Protein 3LAS (pdb70)

Sequence (332 aa):
MVMSYFDNFIKANQAYVDLHGTAHLPLKPKTRVAIVTCMDDSRLHVAPALGLALGDAHILRNAGGRVTDDVIRSLVISEQQQLGTSEIVVLHHTDCGAQQTFTNAEFTEQLKRDLAVDAGDQDFLPFTDIEESVREEDIALLKNSPLIPEDIIISGAIYDVDTGRVREVNMVMSYFDNFIKANQAYVDLHGTAHLPLKPKTRVAIVTCMDDSRLHVAPALGLALGDAHILRNAGGRVTDDVIRSLVISEQQLGTSEIVVLHHTDCGAQTFTNAEFTEQLKRDLAVDAGDQDFLPFTDIEESVREDIALLKNSPLIPEDIIISGAIYDVDTGRVREVN

CATH classification: 3.40.1050.10

Nearest PDB structures (foldseek):
  3las-assembly1_B  TM=9.899E-01  e=2.068E-34  Streptococcus mutans
  6jqc-assembly1_B  TM=9.497E-01  e=1.336E-20  Aspergillus fumigatus Af293
  4yf5-assembly1_A  TM=9.559E-01  e=3.254E-19  Mycobacterium tuberculosis CDC1551
  3vqj-assembly1_A  TM=7.949E-01  e=1.456E-15  Thiobacillus thioparus
  3teo-assembly1_E  TM=7.405E-01  e=1.006E-16  Acidianus sp. A1-3

Radius of gyration: 18.56 Å; Cα contacts (8 Å, |Δi|>4): 705; chains: 2; bounding box: 46×45×48 Å

Secondary structure (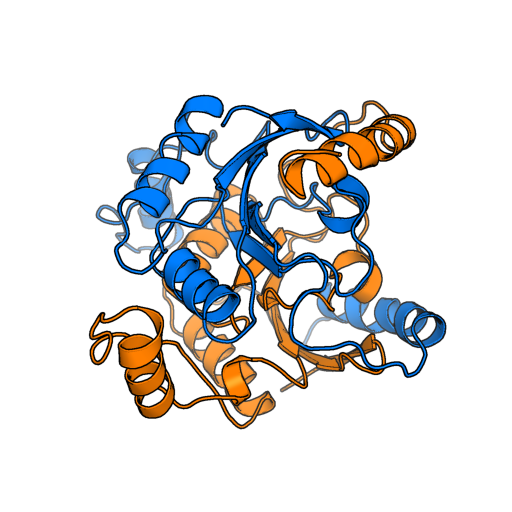DSSP, 8-state):
----HHHHHHHHHHHHHHHH-S----SS-TT-EEEEEE--TT--HHHHHTPPTTSEEEEEEGGG---HHHHHHHHIIIIIT---EEEEEEETT-GGGS--HHHHHHHHHHHH----TT------S-HHHHHHHHHHHHHH-TTS-TT-EEEEEEE-TTT--EEE--/--SSHHHHHHHHHHHHHHHH-S----SS-TT-EEEEEE--TT--HHHHHTPPTTSEEEEEEGGG---HHHHHHHHIIIIIT---EEEEEEETT-GGGS--HHHHHHHHHHHHS---TT------SSHHHHHHHHHHHHHH-TTS-TTSEEEEEEE-TTT--EEEE-

Organism: Streptococcus mutans serotype c (strain ATCC 700610 / UA159) 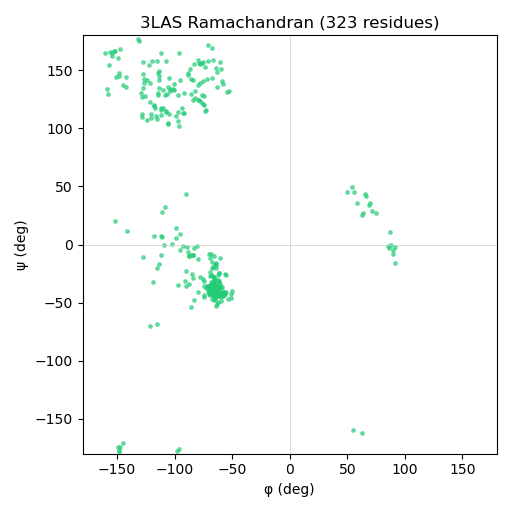(NCBI:txid210007)

Structure (mmCIF, N/CA/C/O backbone):
data_3LAS
#
_entry.id   3LAS
#
_cell.length_a   80.949
_cell.length_b   80.949
_cell.length_c   128.949
_cell.angle_alpha   90.00
_cell.angle_beta   90.00
_cell.angle_gamma   120.00
#
_symmetry.space_group_name_H-M   'H 3'
#
loop_
_entity.id
_entity.type
_entity.pdbx_description
1 polymer 'Putative carbonic anhydrase'
2 non-polymer 'ZINC ION'
3 non-polymer 'MAGNESIUM ION'
4 non-polymer GLYCEROL
5 non-polymer GUANIDINE
6 water water
#
loop_
_atom_site.group_PDB
_atom_site.id
_atom_site.type_symbol
_atom_site.label_atom_id
_atom_site.label_alt_id
_atom_site.label_comp_id
_atom_site.label_asym_id
_atom_site.label_entity_id
_atom_site.label_seq_id
_atom_site.pdbx_PDB_ins_code
_atom_site.Cartn_x
_atom_site.Cartn_y
_atom_site.Cartn_z
_atom_site.occupancy
_atom_site.B_iso_or_equiv
_atom_site.auth_seq_id
_atom_site.auth_comp_id
_atom_site.auth_asym_id
_atom_site.auth_atom_id
_atom_site.pdbx_PDB_model_num
ATOM 1 N N . MET A 1 1 ? -15.942 -16.024 22.330 1.00 24.70 1 MET A N 1
ATOM 2 C CA . MET A 1 1 ? -16.743 -15.068 21.525 1.00 24.35 1 MET A CA 1
ATOM 3 C C . MET A 1 1 ? -18.254 -15.289 21.715 1.00 20.73 1 MET A C 1
ATOM 4 O O . MET A 1 1 ? -18.734 -16.382 21.850 1.00 20.02 1 MET A O 1
ATOM 9 N N . VAL A 1 2 ? -18.983 -14.212 21.668 1.00 17.96 2 VAL A N 1
ATOM 10 C CA . VAL A 1 2 ? -20.404 -14.230 21.937 1.00 16.71 2 VAL A CA 1
ATOM 11 C C . VAL A 1 2 ? -21.140 -14.113 20.620 1.00 14.98 2 VAL A C 1
ATOM 12 O O . VAL A 1 2 ? -20.819 -13.235 19.788 1.00 16.22 2 VAL A O 1
ATOM 16 N N . MET A 1 3 ? -22.127 -14.946 20.469 1.00 12.64 3 MET A N 1
ATOM 17 C CA . MET A 1 3 ? -23.013 -14.888 19.281 1.00 13.00 3 MET A CA 1
ATOM 18 C C . MET A 1 3 ? -23.713 -13.559 19.208 1.00 12.79 3 MET A C 1
ATOM 19 O O . MET A 1 3 ? -23.882 -12.801 20.212 1.00 13.93 3 MET A O 1
ATOM 24 N N . SER A 1 4 ? -24.148 -13.198 17.992 1.00 12.71 4 SER A N 1
ATOM 25 C CA . SER A 1 4 ? -24.785 -11.874 17.762 1.00 11.37 4 SER A CA 1
ATOM 26 C C . SER A 1 4 ? -25.861 -12.110 16.711 1.00 11.48 4 SER 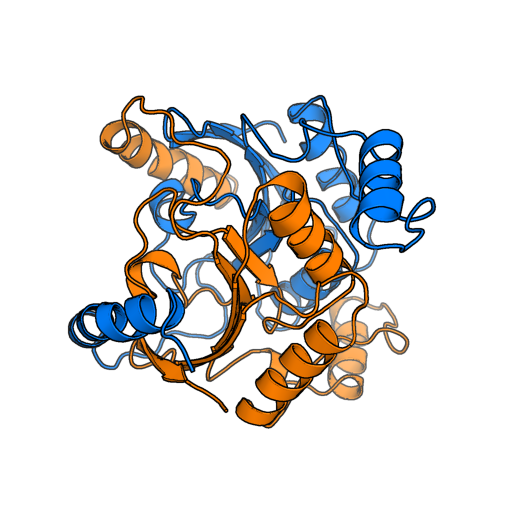A C 1
ATOM 27 O O . SER A 1 4 ? -26.191 -13.236 16.299 1.00 11.16 4 SER A O 1
ATOM 30 N N . TYR A 1 5 ? -26.444 -11.006 16.191 1.00 9.05 5 TYR A N 1
ATOM 31 C CA . TYR A 1 5 ? -27.517 -11.213 15.252 1.00 9.37 5 TYR A CA 1
ATOM 32 C C . TYR A 1 5 ? -27.019 -11.796 13.927 1.00 10.32 5 TYR A C 1
ATOM 33 O O . TYR A 1 5 ? -27.846 -12.420 13.223 1.00 10.03 5 TYR A O 1
ATOM 42 N N . PHE A 1 6 ? -25.732 -11.610 13.563 1.00 10.02 6 PHE A N 1
ATOM 43 C CA . PHE A 1 6 ? -25.239 -12.295 12.398 1.00 9.83 6 PHE A CA 1
ATOM 44 C C . PHE A 1 6 ? -25.558 -13.776 12.463 1.00 10.21 6 PHE A C 1
ATOM 45 O O . PHE A 1 6 ? -25.900 -14.385 11.446 1.00 9.63 6 PHE A O 1
ATOM 53 N N . ASP A 1 7 ? -25.382 -14.437 13.638 1.00 9.28 7 ASP A N 1
ATOM 54 C CA . ASP A 1 7 ? -25.699 -15.883 13.721 1.00 11.01 7 ASP A CA 1
ATOM 55 C C . ASP A 1 7 ? -27.114 -16.151 13.543 1.00 10.55 7 ASP A C 1
ATOM 56 O O . ASP A 1 7 ? -27.465 -17.119 12.889 1.00 12.32 7 ASP A O 1
ATOM 61 N N . ASN A 1 8 ? -28.025 -15.280 13.963 1.00 10.54 8 ASN A N 1
ATOM 62 C CA . ASN A 1 8 ? -29.423 -15.421 13.676 1.00 10.96 8 ASN A CA 1
ATOM 63 C C . ASN A 1 8 ? -29.639 -15.375 12.169 1.00 11.20 8 ASN A C 1
ATOM 64 O O . ASN A 1 8 ? -30.445 -16.150 11.611 1.00 12.01 8 ASN A O 1
ATOM 69 N N . PHE A 1 9 ? -28.981 -14.440 11.462 1.00 10.22 9 PHE A N 1
ATOM 70 C CA . PHE A 1 9 ? -29.203 -14.299 10.022 1.00 10.82 9 PHE A CA 1
ATOM 71 C C . PHE A 1 9 ? -28.725 -15.533 9.267 1.00 9.90 9 PHE A C 1
ATOM 72 O O . PHE A 1 9 ? -29.383 -15.984 8.326 1.00 10.38 9 PHE A O 1
ATOM 80 N N . ILE A 1 10 ? -27.568 -16.079 9.721 1.00 10.04 10 ILE A N 1
ATOM 81 C CA . ILE A 1 10 ? -27.083 -17.321 9.077 1.00 11.16 10 ILE A CA 1
ATOM 82 C C . ILE A 1 10 ? -28.079 -18.447 9.228 1.00 11.72 10 ILE A C 1
ATOM 83 O O . ILE A 1 10 ? -28.362 -19.219 8.292 1.00 12.64 10 ILE A O 1
ATOM 88 N N . LYS A 1 11 ? -28.667 -18.577 10.412 1.00 11.48 11 LYS A N 1
ATOM 89 C CA . LYS A 1 11 ? -29.676 -19.643 10.603 1.00 11.97 11 LYS A CA 1
ATOM 90 C C . LYS A 1 11 ? -30.887 -19.412 9.772 1.00 11.49 11 LYS A C 1
ATOM 91 O O . LYS A 1 11 ? -31.360 -20.346 9.134 1.00 13.57 11 LYS A O 1
ATOM 94 N N . ALA A 1 12 ? -31.393 -18.192 9.708 1.00 10.67 12 ALA A N 1
ATOM 95 C CA . ALA A 1 12 ? -32.569 -17.894 8.956 1.00 9.45 12 ALA A CA 1
ATOM 96 C C . ALA A 1 12 ? -32.330 -18.090 7.471 1.00 10.38 12 ALA A C 1
ATOM 97 O O . ALA A 1 12 ? -33.265 -18.360 6.693 1.00 11.04 12 ALA A O 1
ATOM 99 N N . ASN A 1 13 ? -31.104 -17.894 7.036 1.00 10.21 13 ASN A N 1
ATOM 100 C CA . ASN A 1 13 ? -30.800 -18.053 5.613 1.00 9.82 13 ASN A CA 1
ATOM 101 C C . ASN A 1 13 ? -31.037 -19.461 5.107 1.00 9.71 13 ASN A C 1
ATOM 102 O O . ASN A 1 13 ? -31.288 -19.612 3.913 1.00 9.53 13 ASN A O 1
ATOM 107 N N . GLN A 1 14 ? -30.954 -20.477 5.986 1.00 10.78 14 GLN A N 1
ATOM 108 C CA . GLN A 1 14 ? -31.235 -21.817 5.468 1.00 11.34 14 GLN A CA 1
ATOM 109 C C . GLN A 1 14 ? -32.614 -21.956 4.782 1.00 11.16 14 GLN A C 1
ATOM 110 O O . GLN A 1 14 ? -32.722 -22.558 3.712 1.00 11.81 14 GLN A O 1
ATOM 116 N N . ALA A 1 15 ? -33.609 -21.325 5.385 1.00 12.30 15 ALA A N 1
ATOM 117 C CA . ALA A 1 15 ? -34.929 -21.372 4.742 1.00 12.04 15 ALA A CA 1
ATOM 118 C C . ALA A 1 15 ? -34.999 -20.726 3.387 1.00 11.06 15 ALA A C 1
ATOM 119 O O . ALA A 1 15 ? -35.670 -21.182 2.433 1.00 13.01 15 ALA A O 1
ATOM 121 N N . TYR A 1 16 ? -34.235 -19.643 3.240 1.00 10.69 16 TYR A N 1
ATOM 122 C CA . TYR A 1 16 ? -34.189 -18.949 1.976 1.00 9.74 16 TYR A CA 1
ATOM 123 C C . TYR A 1 16 ? -33.471 -19.782 0.905 1.00 10.39 16 TYR A C 1
ATOM 124 O O . TYR A 1 16 ? -33.886 -19.865 -0.246 1.00 10.47 16 TYR A O 1
ATOM 133 N N . VAL A 1 17 ? -32.364 -20.441 1.315 1.00 9.85 17 VAL A N 1
ATOM 134 C CA . VAL A 1 17 ? -31.647 -21.334 0.386 1.00 9.74 17 VAL A CA 1
ATOM 135 C C . VAL A 1 17 ? -32.592 -22.404 -0.145 1.00 11.05 17 VAL A C 1
ATOM 136 O O . VAL A 1 17 ? -32.624 -22.732 -1.317 1.00 11.43 17 VAL A O 1
ATOM 140 N N . ASP A 1 18 ? -33.403 -22.967 0.773 1.00 10.44 18 ASP A N 1
ATOM 141 C CA . ASP A 1 18 ? -34.287 -24.054 0.333 1.00 11.61 18 ASP A CA 1
ATOM 142 C C . ASP A 1 18 ? -35.337 -23.544 -0.648 1.00 12.20 18 ASP A C 1
ATOM 143 O O . ASP A 1 18 ? -35.633 -24.208 -1.634 1.00 12.97 18 ASP A O 1
ATOM 148 N N . LEU A 1 19 ? -35.872 -22.336 -0.431 1.00 11.08 19 LEU A N 1
ATOM 149 C CA . LEU A 1 19 ? -36.828 -21.735 -1.377 1.00 12.93 19 LEU A CA 1
ATOM 150 C C . LEU A 1 19 ? -36.194 -21.323 -2.665 1.00 11.93 19 LEU A C 1
ATOM 151 O O . LEU A 1 19 ? -36.801 -21.402 -3.744 1.00 14.43 19 LEU A O 1
ATOM 156 N N . HIS A 1 20 ? -34.953 -20.743 -2.603 1.00 10.88 20 HIS A N 1
ATOM 157 C CA . HIS A 1 20 ? -34.356 -20.149 -3.796 1.00 10.76 20 HIS A CA 1
ATOM 158 C C . HIS A 1 20 ? -33.985 -21.257 -4.777 1.00 11.96 20 HIS A C 1
ATOM 159 O O . HIS A 1 20 ? -34.021 -21.071 -6.000 1.00 13.30 20 HIS A O 1
ATOM 166 N N . GLY A 1 21 ? -33.544 -22.423 -4.238 1.00 12.88 21 GLY A N 1
ATOM 167 C CA . GLY A 1 21 ? -32.926 -23.477 -5.094 1.00 12.59 21 GLY A CA 1
ATOM 168 C C . GLY A 1 21 ? -31.749 -22.930 -5.893 1.00 11.04 21 GLY A C 1
ATOM 169 O O . GLY A 1 21 ? -31.106 -21.937 -5.480 1.00 11.94 21 GLY A O 1
ATOM 170 N N . THR A 1 22 ? -31.370 -23.591 -6.965 1.00 13.06 22 THR A N 1
ATOM 171 C CA . THR A 1 22 ? -30.209 -23.210 -7.761 1.00 12.93 22 THR A CA 1
ATOM 172 C C . THR A 1 22 ? -30.718 -22.621 -9.037 1.00 14.29 22 THR A C 1
ATOM 173 O O . THR A 1 22 ? -31.413 -23.281 -9.820 1.00 15.77 22 THR A O 1
ATOM 177 N N . ALA A 1 23 ? -30.476 -21.331 -9.253 1.00 13.24 23 ALA A N 1
ATOM 178 C CA . ALA A 1 23 ? -31.055 -20.627 -10.389 1.00 14.52 23 ALA A CA 1
ATOM 179 C C . ALA A 1 23 ? -30.176 -19.392 -10.616 1.00 14.09 23 ALA A C 1
ATOM 180 O O . ALA A 1 23 ? -29.869 -18.676 -9.616 1.00 13.61 23 ALA A O 1
ATOM 182 N N . HIS A 1 24 ? -29.797 -19.108 -11.830 1.00 14.51 24 HIS A N 1
ATOM 183 C CA . HIS A 1 24 ? -28.923 -17.984 -12.171 1.00 13.26 24 HIS A CA 1
ATOM 184 C C . HIS A 1 24 ? -29.707 -16.919 -12.909 1.00 15.73 24 HIS A C 1
ATOM 185 O O . HIS A 1 24 ? -30.512 -17.166 -13.846 1.00 17.46 24 HIS A O 1
ATOM 192 N N . LEU A 1 25 ? -29.531 -15.659 -12.498 1.00 12.99 25 LEU A N 1
ATOM 193 C CA . LEU A 1 25 ? -30.070 -14.518 -13.177 1.00 13.58 25 LEU A CA 1
ATOM 194 C C . LEU A 1 25 ? -28.939 -13.644 -13.714 1.00 11.67 25 LEU A C 1
ATOM 195 O O . LEU A 1 25 ? -27.826 -13.728 -13.182 1.00 12.06 25 LEU A O 1
ATOM 200 N N . PRO A 1 26 ? -29.201 -12.821 -14.714 1.00 13.25 26 PRO A N 1
ATOM 201 C CA . PRO A 1 26 ? -28.088 -12.029 -15.294 1.00 13.44 26 PRO A CA 1
ATOM 202 C C . PRO A 1 26 ? -27.623 -10.883 -14.381 1.00 11.50 26 PRO A C 1
ATOM 203 O O . PRO A 1 26 ? -28.421 -10.320 -13.589 1.00 13.06 26 PRO A O 1
ATOM 207 N N . LEU A 1 27 ? -26.372 -10.511 -14.509 1.00 11.51 27 LEU A N 1
ATOM 208 C CA . LEU A 1 27 ? -25.824 -9.421 -13.755 1.00 11.97 27 LEU A CA 1
ATOM 209 C C . LEU A 1 27 ? -26.511 -8.092 -14.120 1.00 12.01 27 LEU A C 1
ATOM 210 O O . LEU A 1 27 ? -26.708 -7.228 -13.264 1.00 12.72 27 LEU A O 1
ATOM 215 N N . LYS A 1 28 ? -26.895 -7.879 -15.371 1.00 11.14 28 LYS A N 1
ATOM 216 C CA . LYS A 1 28 ? -27.568 -6.653 -15.779 1.00 11.96 28 LYS A CA 1
ATOM 217 C C . LYS A 1 28 ? -29.013 -6.643 -15.297 1.00 11.10 28 LYS A C 1
ATOM 218 O O . LYS A 1 28 ? -29.806 -7.536 -15.617 1.00 11.96 28 LYS A O 1
ATOM 224 N N . PRO A 1 29 ? -29.431 -5.665 -14.474 1.00 9.10 29 PRO A N 1
ATOM 225 C CA . PRO A 1 29 ? -30.809 -5.690 -13.982 1.00 9.24 29 PRO A CA 1
ATOM 226 C C . PRO A 1 29 ? -31.835 -5.654 -15.083 1.00 10.18 29 PRO A C 1
ATOM 227 O O . PRO A 1 29 ? -31.701 -4.856 -16.009 1.00 10.43 29 PRO A O 1
ATOM 231 N N . LYS A 1 30 ? -32.909 -6.412 -14.946 1.00 9.74 30 LYS A N 1
ATOM 232 C CA . LYS A 1 30 ? -33.905 -6.524 -16.027 1.00 11.08 30 LYS A CA 1
ATOM 233 C C . LYS A 1 30 ? -34.579 -5.209 -16.363 1.00 10.77 30 LYS A C 1
ATOM 234 O O . LYS A 1 30 ? -34.879 -4.911 -17.577 1.00 12.94 30 LYS A O 1
ATOM 240 N N . THR A 1 31 ? -34.861 -4.416 -15.355 1.00 9.48 31 THR A N 1
ATOM 241 C CA . THR A 1 31 ? -35.615 -3.182 -15.614 1.00 10.45 31 THR A CA 1
ATOM 242 C C . THR A 1 31 ? -34.765 -2.027 -16.054 1.00 10.28 31 THR A C 1
ATOM 243 O O . THR A 1 31 ? -35.295 -0.943 -16.379 1.00 11.55 31 THR A O 1
ATOM 247 N N . ARG A 1 32 ? -33.434 -2.175 -15.982 1.00 9.45 32 ARG A N 1
ATOM 248 C CA . ARG A 1 32 ? -32.506 -1.052 -16.318 1.00 9.93 32 ARG A CA 1
ATOM 249 C C . ARG A 1 32 ? -32.666 0.112 -15.388 1.00 9.03 32 ARG A C 1
ATOM 250 O O . ARG A 1 32 ? -32.280 1.239 -15.695 1.00 9.61 32 ARG A O 1
ATOM 258 N N . VAL A 1 33 ? -33.115 -0.134 -14.143 1.00 8.32 33 VAL A N 1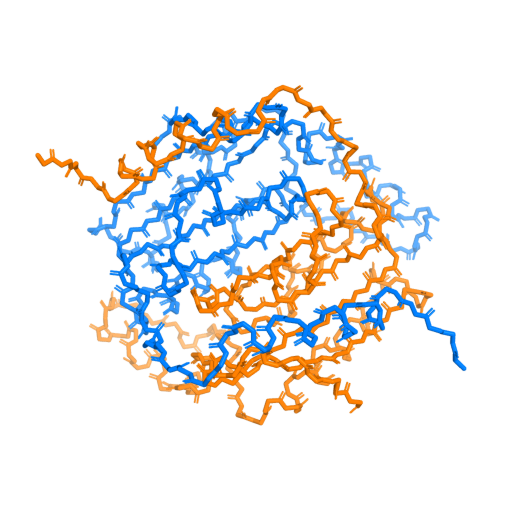
ATOM 259 C CA . VAL A 1 33 ? -33.273 0.929 -13.148 1.00 7.20 33 VAL A CA 1
ATOM 260 C C . VAL A 1 33 ? -32.292 0.734 -12.009 1.00 7.54 33 VAL A C 1
ATOM 261 O O . VAL A 1 33 ? -32.043 -0.420 -11.566 1.00 8.65 33 VAL A O 1
ATOM 265 N N . ALA A 1 34 ? -31.747 1.836 -11.520 1.00 8.01 34 ALA A N 1
ATOM 266 C CA . ALA A 1 34 ? -31.039 1.917 -10.236 1.00 7.21 34 ALA A CA 1
ATOM 267 C C . ALA A 1 34 ? -31.820 2.808 -9.314 1.00 7.64 34 ALA A C 1
ATOM 268 O O . ALA A 1 34 ? -32.218 3.965 -9.718 1.00 7.90 34 ALA A O 1
ATOM 270 N N . ILE A 1 35 ? -32.064 2.338 -8.089 1.00 6.65 35 ILE A N 1
ATOM 271 C CA . ILE A 1 35 ? -32.761 3.126 -7.050 1.00 6.98 35 ILE A CA 1
ATOM 272 C C . ILE A 1 35 ? -31.775 3.623 -6.062 1.00 7.22 35 ILE A C 1
ATOM 273 O O . ILE A 1 35 ? -30.888 2.855 -5.639 1.00 9.46 35 ILE A O 1
ATOM 278 N N . VAL A 1 36 ? -31.819 4.901 -5.704 1.00 7.46 36 VAL A N 1
ATOM 279 C CA . VAL A 1 36 ? -30.959 5.502 -4.626 1.00 7.60 36 VAL A CA 1
ATOM 280 C C . VAL A 1 36 ? -31.865 5.834 -3.472 1.00 6.74 36 VAL A C 1
ATOM 281 O O . VAL A 1 36 ? -32.804 6.660 -3.653 1.00 7.58 36 VAL A O 1
ATOM 285 N N . THR A 1 37 ? -31.654 5.208 -2.323 1.00 6.39 37 THR A N 1
ATOM 286 C CA . THR A 1 37 ? -32.551 5.445 -1.205 1.00 6.68 37 THR A CA 1
ATOM 287 C C . THR A 1 37 ? -31.822 5.333 0.132 1.00 5.85 37 THR A C 1
ATOM 288 O O . THR A 1 37 ? -30.587 5.191 0.184 1.00 6.42 37 THR A O 1
ATOM 292 N N . CYS A 1 38 ? -32.564 5.507 1.215 1.00 6.86 38 CYS A N 1
ATOM 293 C CA . CYS A 1 38 ? -31.983 5.453 2.543 1.00 6.09 38 CYS A CA 1
ATOM 294 C C . CYS A 1 38 ? -31.860 4.021 3.022 1.00 6.94 38 CYS A C 1
ATOM 295 O O . CYS A 1 38 ? -32.639 3.113 2.643 1.00 7.01 38 CYS A O 1
ATOM 298 N N . MET A 1 39 ? -30.917 3.827 3.939 1.00 6.32 39 MET A N 1
ATOM 299 C CA . MET A 1 39 ? -30.678 2.590 4.689 1.00 6.92 39 MET A CA 1
ATOM 300 C C . MET A 1 39 ? -31.755 2.169 5.641 1.00 7.39 39 MET A C 1
ATOM 301 O O . MET A 1 39 ? -31.716 1.057 6.211 1.00 7.50 39 MET A O 1
ATOM 306 N N . ASP A 1 40 ? -32.740 3.065 5.868 1.00 6.65 40 ASP A N 1
ATOM 307 C CA A ASP A 1 40 ? -33.759 2.863 6.872 0.50 6.42 40 ASP A CA 1
ATOM 308 C CA B ASP A 1 40 ? -33.796 2.886 6.877 0.50 7.20 40 ASP A CA 1
ATOM 309 C C . ASP A 1 40 ? -34.311 1.450 6.931 1.00 6.62 40 ASP A C 1
ATOM 310 O O . ASP A 1 40 ? -34.735 0.874 5.941 1.00 6.74 40 ASP A O 1
ATOM 319 N N . SER A 1 41 ? -34.297 0.932 8.156 1.00 7.30 41 SER A N 1
ATOM 320 C CA . SER A 1 41 ? -34.719 -0.478 8.426 1.00 8.12 41 SER A CA 1
ATOM 321 C C . SER A 1 41 ? -36.172 -0.735 8.110 1.00 7.58 41 SER A C 1
ATOM 322 O O . SER A 1 41 ? -36.595 -1.907 7.981 1.00 7.47 41 SER A O 1
ATOM 325 N N . ARG A 1 42 ? -36.996 0.328 7.997 1.00 6.73 42 ARG A N 1
ATOM 326 C CA . ARG A 1 42 ? -38.454 0.172 7.780 1.00 6.26 42 ARG A CA 1
ATOM 327 C C . ARG A 1 42 ? -38.807 0.262 6.318 1.00 6.98 42 ARG A C 1
ATOM 328 O O . ARG A 1 42 ? -39.998 0.319 5.981 1.00 8.77 42 ARG A O 1
ATOM 336 N N . LEU A 1 43 ? -37.807 0.283 5.436 1.00 7.00 43 LEU A N 1
ATOM 337 C CA . LEU A 1 43 ? -38.017 0.269 4.010 1.00 7.04 43 LEU A CA 1
ATOM 338 C C . LEU A 1 43 ? -37.433 -0.986 3.416 1.00 7.31 43 LEU A C 1
ATOM 339 O O . LEU A 1 43 ? -36.187 -1.172 3.456 1.00 8.00 43 LEU A O 1
ATOM 344 N N . HIS A 1 44 ? -38.317 -1.886 2.944 1.00 7.51 44 HIS A N 1
ATOM 345 C CA . HIS A 1 44 ? -37.868 -3.051 2.171 1.00 7.86 44 HIS A CA 1
ATOM 346 C C . HIS A 1 44 ? -38.232 -2.750 0.731 1.00 8.44 44 HIS A C 1
ATOM 347 O O . HIS A 1 44 ? -39.427 -2.710 0.375 1.00 9.19 44 HIS A O 1
ATOM 354 N N . VAL A 1 45 ? -37.214 -2.408 -0.047 1.00 9.14 45 VAL A N 1
ATOM 355 C CA . VAL A 1 45 ? -37.416 -1.789 -1.362 1.00 9.82 45 VAL A CA 1
ATOM 356 C C . VAL A 1 45 ? -38.128 -2.705 -2.330 1.00 9.22 45 VAL A C 1
ATOM 357 O O . VAL A 1 45 ? -38.993 -2.270 -3.115 1.00 10.36 45 VAL A O 1
ATOM 361 N N . ALA A 1 46 ? -37.843 -4.029 -2.277 1.00 9.58 46 ALA A N 1
ATOM 362 C CA . ALA A 1 46 ? -38.473 -4.904 -3.257 1.00 10.25 46 ALA A CA 1
ATOM 363 C C . ALA A 1 46 ? -39.956 -4.959 -3.127 1.00 9.53 46 ALA A C 1
ATOM 364 O O . ALA A 1 46 ? -40.661 -4.696 -4.154 1.00 10.52 46 ALA A O 1
ATOM 366 N N . PRO A 1 47 ? -40.569 -5.245 -1.974 1.00 10.34 47 PRO A N 1
ATOM 367 C CA . PRO A 1 47 ? -42.056 -5.280 -1.952 1.00 10.78 47 PRO A CA 1
ATOM 368 C C . PRO A 1 47 ? -42.636 -3.872 -2.139 1.00 9.48 47 PRO A C 1
ATOM 369 O O . PRO A 1 47 ? -43.709 -3.737 -2.741 1.00 10.56 47 PRO A O 1
ATOM 373 N N . ALA A 1 48 ? -41.954 -2.838 -1.670 1.00 9.09 48 ALA A N 1
ATOM 374 C CA . ALA A 1 48 ? -42.518 -1.503 -1.859 1.00 8.37 48 ALA A CA 1
ATOM 375 C C . ALA A 1 48 ? -42.679 -1.066 -3.304 1.00 9.99 48 ALA A C 1
ATOM 376 O O . ALA A 1 48 ? -43.605 -0.360 -3.648 1.00 10.56 48 ALA A O 1
ATOM 378 N N . LEU A 1 49 ? -41.779 -1.566 -4.160 1.00 9.54 49 LEU A N 1
ATOM 379 C CA . LEU A 1 49 ? -41.788 -1.228 -5.572 1.00 9.81 49 LEU A CA 1
ATOM 380 C C . LEU A 1 49 ? -42.220 -2.345 -6.465 1.00 9.77 49 LEU A C 1
ATOM 381 O O . LEU A 1 49 ? -42.196 -2.151 -7.705 1.00 10.63 49 LEU A O 1
ATOM 386 N N . GLY A 1 50 ? -42.535 -3.482 -5.901 1.00 9.31 50 GLY A N 1
ATOM 387 C CA . GLY A 1 50 ? -42.937 -4.641 -6.731 1.00 10.35 50 GLY A CA 1
ATOM 388 C C . GLY A 1 50 ? -41.791 -5.315 -7.446 1.00 10.87 50 GLY A C 1
ATOM 389 O O . GLY A 1 50 ? -42.014 -5.874 -8.553 1.00 13.04 50 GLY A O 1
ATOM 390 N N . LEU A 1 51 ? -40.575 -5.275 -6.957 1.00 9.55 51 LEU A N 1
ATOM 391 C CA . LEU A 1 51 ? -39.398 -5.873 -7.658 1.00 9.57 51 LEU A CA 1
ATOM 392 C C . LEU A 1 51 ? -39.381 -7.340 -7.518 1.00 8.67 51 LEU A C 1
ATOM 393 O O . LEU A 1 51 ? -39.379 -7.899 -6.424 1.00 12.48 51 LEU A O 1
ATOM 398 N N . ALA A 1 52 ? -39.255 -8.024 -8.640 1.00 8.84 52 ALA A N 1
ATOM 399 C CA . ALA A 1 52 ? -38.818 -9.435 -8.650 1.00 10.81 52 ALA A CA 1
ATOM 400 C C . ALA A 1 52 ? -37.308 -9.518 -8.474 1.00 9.23 52 ALA A C 1
ATOM 401 O O . ALA A 1 52 ? -36.555 -8.550 -8.746 1.00 8.94 52 ALA A O 1
ATOM 403 N N . LEU A 1 53 ? -36.799 -10.638 -7.993 1.00 9.16 53 LEU A N 1
ATOM 404 C CA . LEU A 1 53 ? -35.413 -10.821 -7.932 1.00 9.88 53 LEU A CA 1
ATOM 405 C C . LEU A 1 53 ? -34.748 -10.576 -9.285 1.00 8.83 53 LEU A C 1
ATOM 406 O O . LEU A 1 53 ? -35.242 -11.052 -10.316 1.00 8.95 53 LEU A O 1
ATOM 411 N N . GLY A 1 54 ? -33.667 -9.792 -9.338 1.00 9.14 54 GLY A N 1
ATOM 412 C CA . GLY A 1 54 ? -32.983 -9.410 -10.553 1.00 9.26 54 GLY A CA 1
ATOM 413 C C . GLY A 1 54 ? -33.497 -8.171 -11.252 1.00 8.76 54 GLY A C 1
ATOM 414 O O . GLY A 1 54 ? -32.971 -7.822 -12.313 1.00 9.80 54 GLY A O 1
ATOM 415 N N . ASP A 1 55 ? -34.529 -7.531 -10.708 1.00 9.33 55 ASP A N 1
ATOM 416 C CA . ASP A 1 55 ? -35.123 -6.395 -11.438 1.00 8.14 55 ASP A CA 1
ATOM 417 C C . ASP A 1 55 ? -34.343 -5.119 -11.444 1.00 8.09 55 ASP A C 1
ATOM 418 O O . ASP A 1 55 ? -34.248 -4.476 -12.514 1.00 8.89 55 ASP A O 1
ATOM 423 N N . ALA A 1 56 ? -33.804 -4.665 -10.315 1.00 8.54 56 ALA A N 1
ATOM 424 C CA . ALA A 1 56 ? -33.227 -3.304 -10.254 1.00 7.51 56 ALA A CA 1
ATOM 425 C C . ALA A 1 56 ? -32.062 -3.259 -9.285 1.00 7.80 56 ALA A C 1
ATOM 426 O O . ALA A 1 56 ? -32.060 -3.961 -8.230 1.00 8.37 56 ALA A O 1
ATOM 428 N N . HIS A 1 57 ? -31.075 -2.416 -9.567 1.00 7.54 57 HIS A N 1
ATOM 429 C CA . HIS A 1 57 ? -30.063 -2.122 -8.585 1.00 7.19 57 HIS A CA 1
ATOM 430 C C . HIS A 1 57 ? -30.622 -1.254 -7.458 1.00 7.67 57 HIS A C 1
ATOM 431 O O . HIS A 1 57 ? -31.493 -0.386 -7.700 1.00 7.84 57 HIS A O 1
ATOM 438 N N . ILE A 1 58 ? -30.147 -1.549 -6.259 1.00 6.90 58 ILE A N 1
ATOM 439 C CA . ILE A 1 58 ? -30.660 -0.833 -5.041 1.00 7.52 58 ILE A CA 1
ATOM 440 C C . ILE A 1 58 ? -29.456 -0.314 -4.309 1.00 6.59 58 ILE A C 1
ATOM 441 O O . ILE A 1 58 ? -28.635 -1.089 -3.817 1.00 7.84 58 ILE A O 1
ATOM 446 N N . LEU A 1 59 ? -29.279 1.010 -4.336 1.00 6.60 59 LEU A N 1
ATOM 447 C CA . LEU A 1 59 ? -28.200 1.743 -3.646 1.00 6.10 59 LEU A CA 1
ATOM 448 C C . LEU A 1 59 ? -28.789 2.350 -2.409 1.00 6.64 59 LEU A C 1
ATOM 449 O O . LEU A 1 59 ? -29.869 2.959 -2.467 1.00 6.64 59 LEU A O 1
ATOM 454 N N . ARG A 1 60 ? -28.103 2.219 -1.264 1.00 6.00 60 ARG A N 1
ATOM 455 C CA . ARG A 1 60 ? -28.701 2.745 0.001 1.00 6.24 60 ARG A CA 1
ATOM 456 C C . ARG A 1 60 ? -27.602 3.286 0.849 1.00 6.46 60 ARG A C 1
ATOM 457 O O . ARG A 1 60 ? -26.537 2.693 1.060 1.00 6.56 60 ARG A O 1
ATOM 465 N N . ASN A 1 61 ? -27.871 4.458 1.446 1.00 6.28 61 ASN A N 1
ATOM 466 C CA . ASN A 1 61 ? -26.947 5.130 2.354 1.00 5.47 61 ASN A CA 1
ATOM 467 C C . ASN A 1 61 ? -27.759 5.898 3.377 1.00 6.11 61 ASN A C 1
ATOM 468 O O . ASN A 1 61 ? -29.008 5.815 3.397 1.00 6.97 61 ASN A O 1
ATOM 473 N N . ALA A 1 62 ? -27.090 6.653 4.273 1.00 5.82 62 ALA A N 1
ATOM 474 C CA . ALA A 1 62 ? -27.882 7.432 5.259 1.00 6.36 62 ALA A CA 1
ATOM 475 C C . ALA A 1 62 ? -28.523 8.626 4.539 1.00 7.60 62 ALA A C 1
ATOM 476 O O . ALA A 1 62 ? -27.853 9.498 3.989 1.00 7.86 62 ALA A O 1
ATOM 478 N N . GLY A 1 63 ? -29.846 8.599 4.496 1.00 7.03 63 GLY A N 1
ATOM 479 C CA . GLY A 1 63 ? -30.663 9.660 3.901 1.00 7.55 63 GLY A CA 1
ATOM 480 C C . GLY A 1 63 ? -30.945 9.474 2.425 1.00 7.26 63 GLY A C 1
ATOM 481 O O . GLY A 1 63 ? -31.781 10.197 1.862 1.00 7.87 63 GLY A O 1
ATOM 482 N N . GLY A 1 64 ? -30.345 8.513 1.712 1.00 8.14 64 GLY A N 1
ATOM 483 C CA . GLY A 1 64 ? -30.535 8.403 0.262 1.00 7.67 64 GLY A CA 1
ATOM 484 C C . GLY A 1 64 ? -29.863 9.582 -0.420 1.00 7.60 64 GLY A C 1
ATOM 485 O O . GLY A 1 64 ? -30.375 10.061 -1.470 1.00 8.96 64 GLY A O 1
ATOM 486 N N . ARG A 1 65 ? -28.740 10.092 0.078 1.00 7.82 65 ARG A N 1
ATOM 487 C CA . ARG A 1 65 ? -28.106 11.311 -0.465 1.00 7.65 65 ARG A CA 1
ATOM 488 C C . ARG A 1 65 ? -27.149 11.017 -1.582 1.00 9.37 65 ARG A C 1
ATOM 489 O O . ARG A 1 65 ? -26.494 9.951 -1.600 1.00 10.72 65 ARG A O 1
ATOM 497 N N . VAL A 1 66 ? -27.018 11.857 -2.568 1.00 8.60 66 VAL A N 1
ATOM 498 C CA . VAL A 1 66 ? -26.072 11.622 -3.641 1.00 9.70 66 VAL A CA 1
ATOM 499 C C . VAL A 1 66 ? -24.725 12.085 -3.156 1.00 9.88 66 VAL A C 1
ATOM 500 O O . VAL A 1 66 ? -24.530 13.207 -2.567 1.00 12.86 66 VAL A O 1
ATOM 504 N N . THR A 1 67 ? -23.759 11.191 -3.232 1.00 9.21 67 THR A N 1
ATOM 505 C CA . THR A 1 67 ? -22.341 11.316 -2.801 1.00 8.36 67 THR A CA 1
ATOM 506 C C . THR A 1 67 ? -21.427 10.848 -3.919 1.00 8.66 67 THR A C 1
ATOM 507 O O . THR A 1 67 ? -21.916 10.263 -4.892 1.00 9.33 67 THR A O 1
ATOM 511 N N . ASP A 1 68 ? -20.137 10.997 -3.727 1.00 9.56 68 ASP A N 1
ATOM 512 C CA . ASP A 1 68 ? -19.176 10.425 -4.667 1.00 10.45 68 ASP A CA 1
ATOM 513 C C . ASP A 1 68 ? -19.331 8.921 -4.787 1.00 9.21 68 ASP A C 1
ATOM 514 O O . ASP A 1 68 ? -19.175 8.397 -5.896 1.00 8.92 68 ASP A O 1
ATOM 519 N N . ASP A 1 69 ? -19.637 8.202 -3.717 1.00 8.23 69 ASP A N 1
ATOM 520 C CA . ASP A 1 69 ? -19.825 6.763 -3.802 1.00 8.49 69 ASP A CA 1
ATOM 521 C C . ASP A 1 69 ? -21.081 6.415 -4.568 1.00 8.04 69 ASP A C 1
ATOM 522 O O . ASP A 1 69 ? -21.077 5.465 -5.349 1.00 8.92 69 ASP A O 1
ATOM 527 N N . VAL A 1 70 ? -22.171 7.171 -4.410 1.00 7.19 70 VAL A N 1
ATOM 528 C CA . VAL A 1 70 ? -23.387 6.916 -5.187 1.00 6.78 70 VAL A CA 1
ATOM 529 C C . VAL A 1 70 ? -23.052 7.148 -6.634 1.00 7.56 70 VAL A C 1
ATOM 530 O O . VAL A 1 70 ? -23.460 6.303 -7.459 1.00 7.96 70 VAL A O 1
ATOM 534 N N . ILE A 1 71 ? -22.343 8.182 -7.002 1.00 6.93 71 ILE A N 1
ATOM 535 C CA . ILE A 1 71 ? -22.012 8.428 -8.434 1.00 8.74 71 ILE A CA 1
ATOM 536 C C . ILE A 1 71 ? -21.091 7.307 -8.913 1.00 8.19 71 ILE A C 1
ATOM 537 O O . ILE A 1 71 ? -21.323 6.750 -10.008 1.00 8.25 71 ILE A O 1
ATOM 542 N N . ARG A 1 72 ? -20.065 6.884 -8.137 1.00 7.69 72 ARG A N 1
ATOM 543 C CA . ARG A 1 72 ? -19.248 5.772 -8.549 1.00 8.87 72 ARG A CA 1
ATOM 544 C C . ARG A 1 72 ? -20.085 4.544 -8.876 1.00 7.67 72 ARG A C 1
ATOM 545 O O . ARG A 1 72 ? -19.874 3.839 -9.884 1.00 8.75 72 ARG A O 1
ATOM 553 N N . SER A 1 73 ? -21.013 4.273 -7.963 1.00 7.32 73 SER A N 1
ATOM 554 C CA . SER A 1 73 ? -21.826 3.093 -8.082 1.00 7.50 73 SER A CA 1
ATOM 555 C C . SER A 1 73 ? -22.776 3.173 -9.268 1.00 7.53 73 SER A C 1
ATOM 556 O O . SER A 1 73 ? -23.023 2.139 -9.939 1.00 8.09 73 SER A O 1
ATOM 559 N N . LEU A 1 74 ? -23.341 4.350 -9.510 1.00 7.57 74 LEU A N 1
ATOM 560 C CA . LEU A 1 74 ? -24.195 4.528 -10.642 1.00 7.53 74 LEU A CA 1
ATOM 561 C C . LEU A 1 74 ? -23.443 4.432 -11.938 1.00 8.12 74 LEU A C 1
ATOM 562 O O . LEU A 1 74 ? -24.013 3.934 -12.929 1.00 9.00 74 LEU A O 1
ATOM 567 N N . VAL A 1 75 ? -22.205 4.936 -12.037 1.00 8.56 75 VAL A N 1
ATOM 568 C CA . VAL A 1 75 ? -21.456 4.830 -13.304 1.00 8.69 75 VAL A CA 1
ATOM 569 C C . VAL A 1 75 ? -21.186 3.346 -13.521 1.00 8.75 75 VAL A C 1
ATOM 570 O O . VAL A 1 75 ? -21.295 2.851 -14.710 1.00 8.66 75 VAL A O 1
ATOM 574 N N . ILE A 1 76 ? -20.903 2.522 -12.522 1.00 8.50 76 ILE A N 1
ATOM 575 C CA . ILE A 1 76 ? -20.767 1.074 -12.729 1.00 9.82 76 ILE A CA 1
ATOM 576 C C . ILE A 1 76 ? -22.103 0.523 -13.142 1.00 7.73 76 ILE A C 1
ATOM 577 O O . ILE A 1 76 ? -22.204 -0.271 -14.137 1.00 9.27 76 ILE A O 1
ATOM 582 N N . SER A 1 77 ? -23.178 0.870 -12.465 1.00 7.72 77 SER A N 1
ATOM 583 C CA . SER A 1 77 ? -24.510 0.333 -12.828 1.00 7.72 77 SER A CA 1
ATOM 584 C C . SER A 1 77 ? -24.890 0.607 -14.286 1.00 7.97 77 SER A C 1
ATOM 585 O O . SER A 1 77 ? -25.458 -0.268 -14.933 1.00 8.88 77 SER A O 1
ATOM 588 N N . GLU A 1 78 ? -24.595 1.831 -14.716 1.00 7.87 78 GLU A N 1
ATOM 589 C CA . GLU A 1 78 ? -25.016 2.293 -16.037 1.00 9.25 78 GLU A CA 1
ATOM 590 C C . GLU A 1 78 ? -24.072 1.852 -17.145 1.00 9.31 78 GLU A C 1
ATOM 591 O O . GLU A 1 78 ? -24.505 1.313 -18.203 1.00 11.36 78 GLU A O 1
ATOM 597 N N . GLN A 1 79 ? -22.758 2.036 -16.946 1.00 8.62 79 GLN A N 1
ATOM 598 C CA . GLN A 1 79 ? -21.832 1.814 -18.056 1.00 9.71 79 GLN A CA 1
ATOM 599 C C . GLN A 1 79 ? -21.361 0.419 -18.063 1.00 10.91 79 GLN A C 1
ATOM 600 O O . GLN A 1 79 ? -21.040 -0.105 -19.168 1.00 12.82 79 GLN A O 1
ATOM 606 N N . GLN A 1 80 ? -21.216 -0.281 -16.952 1.00 10.80 80 GLN A N 1
ATOM 607 C CA A GLN A 1 80 ? -20.828 -1.675 -16.990 0.50 11.04 80 GLN A CA 1
ATOM 608 C CA B GLN A 1 80 ? -20.871 -1.696 -16.977 0.50 11.06 80 GLN A CA 1
ATOM 609 C C . GLN A 1 80 ? -22.073 -2.574 -16.995 1.00 11.31 80 GLN A C 1
ATOM 610 O O . GLN A 1 80 ? -22.084 -3.612 -17.666 1.00 13.03 80 GLN A O 1
ATOM 621 N N . LEU A 1 81 ? -23.145 -2.221 -16.305 1.00 9.58 81 LEU A N 1
ATOM 622 C CA . LEU A 1 81 ? -24.291 -3.092 -16.059 1.00 11.05 81 LEU A CA 1
ATOM 623 C C . LEU A 1 81 ? -25.580 -2.683 -16.749 1.00 10.39 81 LEU A C 1
ATOM 624 O O . LEU A 1 81 ? -26.615 -3.281 -16.430 1.00 12.19 81 LEU A O 1
ATOM 629 N N . GLY A 1 82 ? -25.526 -1.669 -17.617 1.00 10.77 82 GLY A N 1
ATOM 630 C CA . GLY A 1 82 ? -26.639 -1.464 -18.551 1.00 12.10 82 GLY A CA 1
ATOM 631 C C . GLY A 1 82 ? -27.778 -0.672 -18.037 1.00 11.53 82 GLY A C 1
ATOM 632 O O . GLY A 1 82 ? -28.761 -0.475 -18.750 1.00 13.92 82 GLY A O 1
ATOM 633 N N . THR A 1 83 ? -27.798 -0.205 -16.786 1.00 9.92 83 THR A N 1
ATOM 634 C CA . THR A 1 83 ? -28.979 0.562 -16.370 1.00 9.80 83 THR A CA 1
ATOM 635 C C . THR A 1 83 ? -29.013 1.930 -17.048 1.00 10.13 83 THR A C 1
ATOM 636 O O . THR A 1 83 ? -27.981 2.461 -17.502 1.00 10.71 83 THR A O 1
ATOM 640 N N . SER A 1 84 ? -30.207 2.501 -17.105 1.00 9.20 84 SER A N 1
ATOM 641 C CA . SER A 1 84 ? -30.409 3.735 -17.831 1.00 10.19 84 SER A CA 1
ATOM 642 C C . SER A 1 84 ? -31.509 4.552 -17.310 1.00 10.06 84 SER A C 1
ATOM 643 O O . SER A 1 84 ? -31.971 5.494 -17.966 1.00 12.89 84 SER A O 1
ATOM 646 N N . GLU A 1 85 ? -31.919 4.351 -16.070 1.00 9.04 85 GLU A N 1
ATOM 647 C CA . GLU A 1 85 ? -32.927 5.116 -15.375 1.00 9.83 85 GLU A CA 1
ATOM 648 C C . GLU A 1 85 ? -32.569 5.146 -13.879 1.00 8.10 85 GLU A C 1
ATOM 649 O O . GLU A 1 85 ? -32.004 4.167 -13.362 1.00 8.51 85 GLU A O 1
ATOM 655 N N . ILE A 1 86 ? -32.852 6.266 -13.218 1.00 8.84 86 ILE A N 1
ATOM 656 C CA . ILE A 1 86 ? -32.548 6.403 -11.776 1.00 7.94 86 ILE A CA 1
ATOM 657 C C . ILE A 1 86 ? -33.807 6.816 -11.056 1.00 8.60 86 ILE A C 1
ATOM 658 O O . ILE A 1 86 ? -34.568 7.669 -11.571 1.00 8.86 86 ILE A O 1
ATOM 663 N N . VAL A 1 87 ? -34.030 6.291 -9.848 1.00 8.21 87 VAL A N 1
ATOM 664 C CA . VAL A 1 87 ? -35.085 6.770 -8.940 1.00 7.86 87 VAL A CA 1
ATOM 665 C C . VAL A 1 87 ? -34.422 7.205 -7.685 1.00 7.90 87 VAL A C 1
ATOM 666 O O . VAL A 1 87 ? -33.706 6.393 -7.050 1.00 9.84 87 VAL A O 1
ATOM 670 N N . VAL A 1 88 ? -34.600 8.457 -7.269 1.00 7.79 88 VAL A N 1
ATOM 671 C CA . VAL A 1 88 ? -34.126 8.946 -5.957 1.00 7.42 88 VAL A CA 1
ATOM 672 C C . VAL A 1 88 ? -35.270 8.881 -4.998 1.00 8.33 88 VAL A C 1
ATOM 673 O O . VAL A 1 88 ? -36.305 9.621 -5.240 1.00 8.51 88 VAL A O 1
ATOM 677 N N . LEU A 1 89 ? -35.199 8.038 -3.968 1.00 6.62 89 LEU A N 1
ATOM 678 C CA . LEU A 1 89 ? -36.339 7.793 -3.080 1.00 6.82 89 LEU A CA 1
ATOM 679 C C . LEU A 1 89 ? -35.930 8.174 -1.667 1.00 7.79 89 LEU A C 1
ATOM 680 O O . LEU A 1 89 ? -35.053 7.531 -1.063 1.00 7.64 89 LEU A O 1
ATOM 685 N N . HIS A 1 90 ? -36.465 9.267 -1.125 1.00 7.01 90 HIS A N 1
ATOM 686 C CA . HIS A 1 90 ? -36.292 9.602 0.283 1.00 6.18 90 HIS A CA 1
ATOM 687 C C . HIS A 1 90 ? -37.509 9.139 1.046 1.00 7.08 90 HIS A C 1
ATOM 688 O O . HIS A 1 90 ? -38.371 8.455 0.469 1.00 7.73 90 HIS A O 1
ATOM 695 N N . HIS A 1 91 ? -37.587 9.392 2.347 1.00 7.16 91 HIS A N 1
ATOM 696 C CA . HIS A 1 91 ? -38.710 8.833 3.114 1.00 6.62 91 HIS A CA 1
ATOM 697 C C . HIS A 1 91 ? -38.993 9.663 4.300 1.00 8.20 91 HIS A C 1
ATOM 698 O O . HIS A 1 91 ? -38.161 10.485 4.735 1.00 9.28 91 HIS A O 1
ATOM 705 N N . THR A 1 92 ? -40.214 9.481 4.858 1.00 7.46 92 THR A N 1
ATOM 706 C CA . THR A 1 92 ? -40.650 10.236 6.074 1.00 8.25 92 THR A CA 1
ATOM 707 C C . THR A 1 92 ? -39.996 9.656 7.278 1.00 7.84 92 THR A C 1
ATOM 708 O O . THR A 1 92 ? -39.613 8.457 7.367 1.00 7.57 92 THR A O 1
ATOM 712 N N . ASP A 1 93 ? -39.884 10.481 8.313 1.00 8.21 93 ASP A N 1
ATOM 713 C CA . ASP A 1 93 ? -39.260 10.121 9.561 1.00 8.12 93 ASP A CA 1
ATOM 714 C C . ASP A 1 93 ? -37.830 9.615 9.331 1.00 8.18 93 ASP A C 1
ATOM 715 O O . ASP A 1 93 ? -37.386 8.634 9.930 1.00 8.60 93 ASP A O 1
ATOM 720 N N . CYS A 1 94 ? -37.061 10.304 8.517 1.00 8.81 94 CYS A N 1
ATOM 721 C CA . CYS A 1 94 ? -35.676 9.913 8.231 1.00 8.00 94 CYS A CA 1
ATOM 722 C C . CYS A 1 94 ? -34.739 10.434 9.304 1.00 8.96 94 CYS A C 1
ATOM 723 O O . CYS A 1 94 ? -34.878 11.564 9.845 1.00 10.68 94 CYS A O 1
ATOM 726 N N . GLY A 1 95 ? -33.751 9.601 9.641 1.00 8.52 95 GLY A N 1
ATOM 727 C CA . GLY A 1 95 ? -32.724 9.969 10.576 1.00 9.64 95 GLY A CA 1
ATOM 728 C C . GLY A 1 95 ? -32.010 11.244 10.167 1.00 10.11 95 GLY A C 1
ATOM 729 O O . GLY A 1 95 ? -31.523 12.005 11.038 1.00 11.19 95 GLY A O 1
ATOM 730 N N . ALA A 1 96 ? -31.968 11.573 8.863 1.00 9.22 96 ALA A N 1
ATOM 731 C CA . ALA A 1 96 ? -31.331 12.840 8.436 1.00 9.90 96 ALA A CA 1
ATOM 732 C C . ALA A 1 96 ? -32.017 14.026 8.910 1.00 12.04 96 ALA A C 1
ATOM 733 O O . ALA A 1 96 ? -31.388 15.151 8.872 1.00 13.60 96 ALA A O 1
ATOM 735 N N . GLN A 1 97 ? -33.249 13.943 9.348 1.00 11.82 97 GLN A N 1
ATOM 736 C CA A GLN A 1 97 ? -33.994 15.134 9.830 0.50 13.87 97 GLN A CA 1
ATOM 737 C CA B GLN A 1 97 ? -34.075 15.075 9.828 0.50 15.12 97 GLN A CA 1
ATOM 738 C C . GLN A 1 97 ? -33.807 15.277 11.307 1.00 13.20 97 GLN A C 1
ATOM 739 O O . GLN A 1 97 ? -34.373 16.185 11.935 1.00 16.33 97 GLN A O 1
ATOM 750 N N . THR A 1 98 ? -33.037 14.428 11.973 1.00 10.51 98 THR A N 1
ATOM 751 C CA . THR A 1 98 ? -32.949 14.440 13.447 1.00 10.94 98 THR A CA 1
ATOM 752 C C . THR A 1 98 ? -31.750 15.062 14.042 1.00 11.79 98 THR A C 1
ATOM 753 O O . THR A 1 98 ? -31.612 15.081 15.258 1.00 13.71 98 THR A O 1
ATOM 757 N N . PHE A 1 99 ? -30.857 15.563 13.188 1.00 10.87 99 PHE A N 1
ATOM 758 C CA . PHE A 1 99 ? -29.611 16.221 13.687 1.00 11.48 99 PHE A CA 1
ATOM 759 C C . PHE A 1 99 ? -29.171 17.289 12.753 1.00 10.49 99 PHE A C 1
ATOM 760 O O . PHE A 1 99 ? -29.527 17.309 11.574 1.00 11.74 99 PHE A O 1
ATOM 768 N N . THR A 1 100 ? -28.339 18.191 13.279 1.00 11.30 100 THR A N 1
ATOM 769 C CA . THR A 1 100 ? -27.546 19.125 12.458 1.00 10.69 100 THR A CA 1
ATOM 770 C C . THR A 1 100 ? -26.082 18.679 12.502 1.00 9.77 100 THR A C 1
ATOM 771 O O . THR A 1 100 ? -25.596 18.033 13.410 1.00 10.81 100 THR A O 1
ATOM 775 N N . ASN A 1 101 ? -25.329 19.119 11.472 1.00 9.76 101 ASN A N 1
ATOM 776 C CA . ASN A 1 101 ? -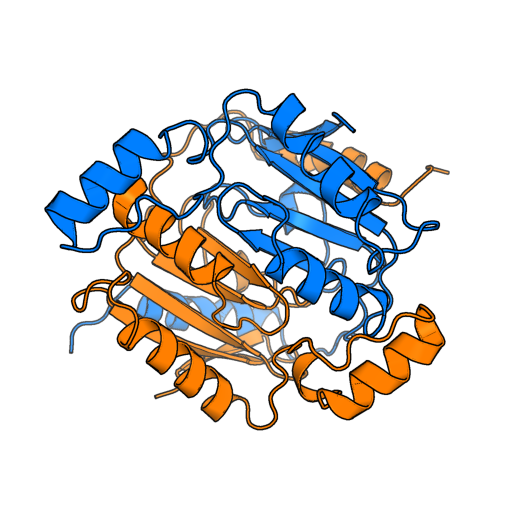23.918 18.836 11.526 1.00 10.48 101 ASN A CA 1
ATOM 777 C C . ASN A 1 101 ? -23.238 19.372 12.737 1.00 10.26 101 ASN A C 1
ATOM 778 O O . ASN A 1 101 ? -22.391 18.664 13.329 1.00 10.52 101 ASN A O 1
ATOM 783 N N . ALA A 1 102 ? -23.576 20.581 13.142 1.00 9.79 102 ALA A N 1
ATOM 784 C CA . ALA A 1 102 ? -22.925 21.132 14.305 1.00 11.00 102 ALA A CA 1
ATOM 785 C C . ALA A 1 102 ? -23.196 20.354 15.582 1.00 11.80 102 ALA A C 1
ATOM 786 O O . ALA A 1 102 ? -22.291 20.058 16.312 1.00 14.09 102 ALA A O 1
ATOM 788 N N . GLU A 1 103 ? -24.425 19.961 15.784 1.00 12.76 103 GLU A N 1
ATOM 789 C CA . GLU A 1 103 ? -24.796 19.250 17.040 1.00 14.50 103 GLU A CA 1
ATOM 790 C C . GLU A 1 103 ? -24.150 17.843 16.966 1.00 13.14 103 GLU A C 1
ATOM 791 O O . GLU A 1 103 ? -23.587 17.352 17.945 1.00 13.40 103 GLU A O 1
ATOM 797 N N . PHE A 1 104 ? -24.185 17.206 15.789 1.00 11.37 104 PHE A N 1
ATOM 798 C CA . PHE A 1 104 ? -23.727 15.809 15.705 1.00 11.69 104 PHE A CA 1
ATOM 799 C C . PHE A 1 104 ? -22.219 15.768 15.858 1.00 13.07 104 PHE A C 1
ATOM 800 O O . PHE A 1 104 ? -21.668 14.948 16.541 1.00 12.05 104 PHE A O 1
ATOM 808 N N . THR A 1 105 ? -21.510 16.758 15.303 1.00 13.06 105 THR A N 1
ATOM 809 C CA . THR A 1 105 ? -20.057 16.696 15.333 1.00 14.72 105 THR A CA 1
ATOM 810 C C . THR A 1 105 ? -19.640 17.044 16.771 1.00 13.59 105 THR A C 1
ATOM 811 O O . THR A 1 105 ? -18.668 16.460 17.281 1.00 15.66 105 THR A O 1
ATOM 815 N N . GLU A 1 106 ? -20.407 17.859 17.500 1.00 14.42 106 GLU A N 1
ATOM 816 C CA . GLU A 1 106 ? -20.056 18.028 18.934 1.00 17.07 106 GLU A CA 1
ATOM 817 C C . GLU A 1 106 ? -20.228 16.704 19.710 1.00 15.68 106 GLU A C 1
ATOM 818 O O . GLU A 1 106 ? -19.398 16.369 20.599 1.00 16.76 106 GLU A O 1
ATOM 824 N N . GLN A 1 107 ? -21.346 15.955 19.433 1.00 13.84 107 GLN A N 1
ATOM 825 C CA . GLN A 1 107 ? -21.547 14.708 20.042 1.00 13.94 107 GLN A CA 1
ATOM 826 C C . GLN A 1 107 ? -20.431 13.710 19.746 1.00 14.51 107 GLN A C 1
ATOM 827 O O . GLN A 1 107 ? -19.951 12.974 20.643 1.00 13.99 107 GLN A O 1
ATOM 833 N N . LEU A 1 108 ? -19.951 13.657 18.494 1.00 12.87 108 LEU A N 1
ATOM 834 C CA . LEU A 1 108 ? -18.861 12.781 18.173 1.00 13.64 108 LEU A CA 1
ATOM 835 C C . LEU A 1 108 ? -17.572 13.156 18.907 1.00 15.18 108 LEU A C 1
ATOM 836 O O . LEU A 1 108 ? -16.801 12.273 19.286 1.00 14.48 108 LEU A O 1
ATOM 841 N N . LYS A 1 109 ? -17.312 14.438 19.057 1.00 13.72 109 LYS A N 1
ATOM 842 C CA . LYS A 1 109 ? -16.099 14.862 19.775 1.00 16.56 109 LYS A CA 1
ATOM 843 C C . LYS A 1 109 ? -16.201 14.349 21.211 1.00 16.75 109 LYS A C 1
ATOM 844 O O . LYS A 1 109 ? -15.223 13.803 21.743 1.00 18.90 109 LYS A O 1
ATOM 847 N N . ARG A 1 110 ? -17.343 14.496 21.833 1.00 16.59 110 ARG A N 1
ATOM 848 C CA . ARG A 1 110 ? -17.535 14.048 23.266 1.00 19.15 110 ARG A CA 1
ATOM 849 C C . ARG A 1 110 ? -17.422 12.553 23.370 1.00 21.04 110 ARG A C 1
ATOM 850 O O . ARG A 1 110 ? -16.762 12.037 24.277 1.00 22.97 110 ARG A O 1
ATOM 858 N N . ASP A 1 111 ? -18.039 11.831 22.462 1.00 17.95 111 ASP A N 1
ATOM 859 C CA . ASP A 1 111 ? -18.168 10.388 22.615 1.00 18.19 111 ASP A CA 1
ATOM 860 C C . ASP A 1 111 ? -17.040 9.563 22.019 1.00 19.57 111 ASP A C 1
ATOM 861 O O . ASP A 1 111 ? -16.704 8.476 22.548 1.00 22.40 111 ASP A O 1
ATOM 866 N N . LEU A 1 112 ? -16.496 9.998 20.897 1.00 18.55 112 LEU A N 1
ATOM 867 C CA . LEU A 1 112 ? -15.473 9.253 20.175 1.00 18.36 112 LEU A CA 1
ATOM 868 C C . LEU A 1 112 ? -14.112 9.944 20.213 1.00 18.89 112 LEU A C 1
ATOM 869 O O . LEU A 1 112 ? -13.155 9.364 19.658 1.00 19.35 112 LEU A O 1
ATOM 874 N N . ALA A 1 113 ? -14.065 11.171 20.718 1.00 17.45 113 ALA A N 1
ATOM 875 C CA . ALA A 1 113 ? -12.762 11.911 20.700 1.00 18.63 113 ALA A CA 1
ATOM 876 C C . ALA A 1 113 ? -12.202 12.088 19.306 1.00 21.48 113 ALA A C 1
ATOM 877 O O . ALA A 1 113 ? -10.985 12.011 19.059 1.00 22.92 113 ALA A O 1
ATOM 879 N N . VAL A 1 114 ? -13.093 12.288 18.343 1.00 18.93 114 VAL A N 1
ATOM 880 C CA . VAL A 1 114 ? -12.692 12.582 16.987 1.00 20.74 114 VAL A CA 1
ATOM 881 C C . VAL A 1 114 ? -13.322 13.912 16.670 1.00 20.50 114 VAL A C 1
ATOM 882 O O . VAL A 1 114 ? -14.508 14.157 17.004 1.00 22.37 114 VAL A O 1
ATOM 886 N N . ASP A 1 115 ? -12.552 14.747 15.996 1.00 21.19 115 ASP A N 1
ATOM 887 C CA . ASP A 1 115 ? -13.082 16.005 15.485 1.00 21.37 115 ASP A CA 1
ATOM 888 C C . ASP A 1 115 ? -13.512 15.891 14.030 1.00 21.49 115 ASP A C 1
ATOM 889 O O . ASP A 1 115 ? -12.657 15.900 13.150 1.00 23.00 115 ASP A O 1
ATOM 894 N N . ALA A 1 116 ? -14.816 15.768 13.783 1.00 19.16 116 ALA A N 1
ATOM 895 C CA . ALA A 1 116 ? -15.349 15.605 12.437 1.00 17.25 116 ALA A CA 1
ATOM 896 C C . ALA A 1 116 ? -16.116 16.900 12.086 1.00 15.79 116 ALA A C 1
ATOM 897 O O . ALA A 1 116 ? -16.982 16.877 11.232 1.00 15.93 116 ALA A O 1
ATOM 899 N N . GLY A 1 117 ? -15.689 18.015 12.687 1.00 16.81 117 GLY A N 1
ATOM 900 C CA . GLY A 1 117 ? -16.363 19.319 12.513 1.00 16.90 117 GLY A CA 1
ATOM 901 C C . GLY A 1 117 ? -16.340 19.785 11.078 1.00 16.95 117 GLY A C 1
ATOM 902 O O . GLY A 1 117 ? -17.305 20.507 10.642 1.00 20.03 117 GLY A O 1
ATOM 903 N N . ASP A 1 118 ? -15.402 19.336 10.288 1.00 16.78 118 ASP A N 1
ATOM 904 C CA . ASP A 1 118 ? -15.401 19.760 8.867 1.00 20.36 118 ASP A CA 1
ATOM 905 C C . ASP A 1 118 ? -16.130 18.835 7.948 1.00 19.20 118 ASP A C 1
ATOM 906 O O . ASP A 1 118 ? -16.203 19.096 6.755 1.00 21.61 118 ASP A O 1
ATOM 908 N N . GLN A 1 119 ? -16.679 17.741 8.452 1.00 17.10 119 GLN A N 1
ATOM 909 C CA . GLN A 1 119 ? -17.323 16.714 7.588 1.00 17.51 119 GLN A CA 1
ATOM 910 C C . GLN A 1 119 ? -18.798 16.964 7.516 1.00 17.74 119 GLN A C 1
ATOM 911 O O . GLN A 1 119 ? -19.486 17.247 8.563 1.00 19.65 119 GLN A O 1
ATOM 917 N N . ASP A 1 120 ? -19.340 16.755 6.335 1.00 13.10 120 ASP A N 1
ATOM 918 C CA . ASP A 1 120 ? -20.748 16.998 6.088 1.00 12.93 120 ASP A CA 1
ATOM 919 C C . ASP A 1 120 ? -21.471 15.639 6.179 1.00 10.73 120 ASP A C 1
ATOM 920 O O . ASP A 1 120 ? -21.297 14.755 5.342 1.00 11.83 120 ASP A O 1
ATOM 925 N N . PHE A 1 121 ? -22.265 15.472 7.193 1.00 8.29 121 PHE A N 1
ATOM 926 C CA . PHE A 1 121 ? -23.083 14.268 7.351 1.00 8.96 121 PHE A CA 1
ATOM 927 C C . PHE A 1 121 ? -24.341 14.282 6.529 1.00 9.11 121 PHE A C 1
ATOM 928 O O . PHE A 1 121 ? -25.120 13.280 6.550 1.00 9.70 121 PHE A O 1
ATOM 936 N N . LEU A 1 122 ? -24.598 15.358 5.783 1.00 9.30 122 LEU A N 1
ATOM 937 C CA . LEU A 1 122 ? -25.674 15.429 4.799 1.00 9.51 122 LEU A CA 1
ATOM 938 C C . LEU A 1 122 ? -27.086 15.362 5.389 1.00 9.32 122 LEU A C 1
ATOM 939 O O . LEU A 1 122 ? -27.981 14.722 4.848 1.00 9.97 122 LEU A O 1
ATOM 944 N N . PRO A 1 123 ? -27.382 16.055 6.523 1.00 10.40 123 PRO A N 1
ATOM 945 C CA . PRO A 1 123 ? -28.745 16.130 7.026 1.00 10.22 123 PRO A CA 1
ATOM 946 C C . PRO A 1 123 ? -29.650 16.935 6.108 1.00 11.21 123 PRO A C 1
ATOM 947 O O . PRO A 1 123 ? -29.127 17.653 5.208 1.00 13.35 123 PRO A O 1
ATOM 951 N N . PHE A 1 124 ? -30.928 16.842 6.391 1.00 10.80 124 PHE A N 1
ATOM 952 C CA . PHE A 1 124 ? -31.864 17.742 5.666 1.00 10.46 124 PHE A CA 1
ATOM 953 C C . PHE A 1 124 ? -33.047 17.960 6.587 1.00 14.93 124 PHE A C 1
ATOM 954 O O . PHE A 1 124 ? -33.393 17.152 7.531 1.00 17.03 124 PHE A O 1
ATOM 962 N N . THR A 1 125 ? -33.835 18.973 6.204 1.00 17.86 125 THR A N 1
ATOM 963 C CA . THR A 1 125 ? -35.067 19.244 6.938 1.00 20.93 125 THR A CA 1
ATOM 964 C C . THR A 1 125 ? -36.340 19.124 6.110 1.00 20.88 125 THR A C 1
ATOM 965 O O . THR A 1 125 ? -37.424 18.739 6.601 1.00 25.12 125 THR A O 1
ATOM 969 N N . ASP A 1 126 ? -36.250 19.440 4.831 1.00 14.60 126 ASP A N 1
ATOM 970 C CA . ASP A 1 126 ? -37.424 19.474 3.944 1.00 13.00 126 ASP A CA 1
ATOM 971 C C . ASP A 1 126 ? -37.231 18.338 2.978 1.00 10.78 126 ASP A C 1
ATOM 972 O O . ASP A 1 126 ? -36.270 18.316 2.204 1.00 11.07 126 ASP A O 1
ATOM 977 N N . ILE A 1 127 ? -38.066 17.338 3.115 1.00 10.81 127 ILE A N 1
ATOM 978 C CA . ILE A 1 127 ? -37.856 16.100 2.349 1.00 9.99 127 ILE A CA 1
ATOM 979 C C . ILE A 1 127 ? -37.886 16.357 0.861 1.00 10.20 127 ILE A C 1
ATOM 980 O O . ILE A 1 127 ? -37.060 15.856 0.082 1.00 9.28 127 ILE A O 1
ATOM 985 N N . GLU A 1 128 ? -38.894 17.084 0.374 1.00 10.98 128 GLU A N 1
ATOM 986 C CA . GLU A 1 128 ? -39.005 17.349 -1.065 1.00 10.17 128 GLU A CA 1
ATOM 987 C C . GLU A 1 128 ? -37.808 18.033 -1.562 1.00 9.84 128 GLU A C 1
ATOM 988 O O . GLU A 1 128 ? -37.269 17.742 -2.667 1.00 11.06 128 GLU A O 1
ATOM 994 N N . GLU A 1 129 ? -37.317 19.037 -0.793 1.00 10.49 129 GLU A N 1
ATOM 995 C CA . GLU A 1 129 ? -36.154 19.735 -1.258 1.00 11.43 129 GLU A CA 1
ATOM 996 C C . GLU A 1 129 ? -34.925 18.862 -1.272 1.00 10.65 129 GLU A C 1
ATOM 997 O O . GLU A 1 129 ? -34.074 19.005 -2.179 1.00 11.40 129 GLU A O 1
ATOM 1003 N N . SER A 1 130 ? -34.784 17.938 -0.314 1.00 9.28 130 SER A N 1
ATOM 1004 C CA . SER A 1 130 ? -33.674 17.026 -0.327 1.00 9.06 130 SER A CA 1
ATOM 1005 C C . SER A 1 130 ? -33.645 16.149 -1.600 1.00 9.44 130 SER A C 1
ATOM 1006 O O . SER A 1 130 ? -32.576 15.867 -2.128 1.00 9.64 130 SER A O 1
ATOM 1009 N N . VAL A 1 131 ? -34.819 15.752 -2.054 1.00 8.28 131 VAL A N 1
ATOM 1010 C CA . VAL A 1 131 ? -34.917 14.954 -3.294 1.00 9.13 131 VAL A CA 1
ATOM 1011 C C . VAL A 1 131 ? -34.496 15.828 -4.453 1.00 9.08 131 VAL A C 1
ATOM 1012 O O . VAL A 1 131 ? -33.700 15.414 -5.299 1.00 9.90 131 VAL A O 1
ATOM 1016 N N . ARG A 1 132 ? -34.992 17.047 -4.543 1.00 8.75 132 ARG A N 1
ATOM 1017 C CA . ARG A 1 132 ? -34.627 17.932 -5.665 1.00 9.52 132 ARG A CA 1
ATOM 1018 C C . ARG A 1 132 ? -33.122 18.229 -5.638 1.00 9.63 132 ARG A C 1
ATOM 1019 O O . ARG A 1 132 ? -32.479 18.258 -6.708 1.00 10.72 132 ARG A O 1
ATOM 1027 N N . GLU A 1 133 ? -32.518 18.414 -4.472 1.00 9.44 133 GLU A N 1
ATOM 1028 C CA A GLU A 1 133 ? -31.081 18.687 -4.414 0.50 9.49 133 GLU A CA 1
ATOM 1029 C CA B GLU A 1 133 ? -31.054 18.672 -4.385 0.50 9.59 133 GLU A CA 1
ATOM 1030 C C . GLU A 1 133 ? -30.285 17.460 -4.927 1.00 10.35 133 GLU A C 1
ATOM 1031 O O . GLU A 1 133 ? -29.300 17.623 -5.671 1.00 11.61 133 GLU A O 1
ATOM 1042 N N . ASP A 1 134 ? -30.719 16.249 -4.558 1.00 9.34 134 ASP A N 1
ATOM 1043 C CA . ASP A 1 134 ? -29.961 15.054 -4.971 1.00 10.02 134 ASP A CA 1
ATOM 1044 C C . ASP A 1 134 ? -30.130 14.806 -6.465 1.00 9.66 134 ASP A C 1
ATOM 1045 O O . ASP A 1 134 ? -29.137 14.447 -7.180 1.00 9.36 134 ASP A O 1
ATOM 1050 N N . ILE A 1 135 ? -31.313 15.075 -7.013 1.00 9.23 135 ILE A N 1
ATOM 1051 C CA . ILE A 1 135 ? -31.517 14.981 -8.497 1.00 10.29 135 ILE A CA 1
ATOM 1052 C C . ILE A 1 135 ? -30.615 15.991 -9.149 1.00 10.59 135 ILE A C 1
ATOM 1053 O O . ILE A 1 135 ? -29.965 15.630 -10.177 1.00 10.78 135 ILE A O 1
ATOM 1058 N N . ALA A 1 136 ? -30.516 17.237 -8.637 1.00 9.69 136 ALA A N 1
ATOM 1059 C CA . ALA A 1 136 ? -29.590 18.215 -9.267 1.00 10.13 136 ALA A CA 1
ATOM 1060 C C . ALA A 1 136 ? -28.166 17.779 -9.197 1.00 11.22 136 ALA A C 1
ATOM 1061 O O . ALA A 1 136 ? -27.433 17.973 -10.216 1.00 12.15 136 ALA A O 1
ATOM 1063 N N . LEU A 1 137 ? -27.699 17.135 -8.130 1.00 10.43 137 LEU A N 1
ATOM 1064 C CA . LEU A 1 137 ? -26.359 16.653 -8.140 1.00 10.37 137 LEU A CA 1
ATOM 1065 C C . LEU A 1 137 ? -26.111 15.611 -9.204 1.00 11.55 137 LEU A C 1
ATOM 1066 O O . LEU A 1 137 ? -25.025 15.606 -9.818 1.00 13.56 137 LEU A O 1
ATOM 1071 N N . LEU A 1 138 ? -27.069 14.760 -9.490 1.00 10.00 138 LEU A N 1
ATOM 1072 C CA . LEU A 1 138 ? -26.924 13.779 -10.572 1.00 11.00 138 LEU A CA 1
ATOM 1073 C C . LEU A 1 138 ? -26.914 14.419 -11.918 1.00 11.96 138 LEU A C 1
ATOM 1074 O O . LEU A 1 138 ? -26.045 14.110 -12.775 1.00 12.56 138 LEU A O 1
ATOM 1079 N N . LYS A 1 139 ? -27.812 15.376 -12.137 1.00 12.25 139 LYS A N 1
ATOM 1080 C CA . LYS A 1 139 ? -27.871 16.062 -13.438 1.00 14.00 139 LYS A CA 1
ATOM 1081 C C . LYS A 1 139 ? -26.628 16.896 -13.661 1.00 14.08 139 LYS A C 1
ATOM 1082 O O . LYS A 1 139 ? -26.215 17.019 -14.890 1.00 19.16 139 LYS A O 1
ATOM 1087 N N . ASN A 1 140 ? -25.956 17.373 -12.662 1.00 14.66 140 ASN A N 1
ATOM 1088 C CA . ASN A 1 140 ? -24.736 18.165 -12.872 1.00 17.46 140 ASN A CA 1
ATOM 1089 C C . ASN A 1 140 ? -23.479 17.313 -12.940 1.00 16.75 140 ASN A C 1
ATOM 1090 O O . ASN A 1 140 ? -22.385 17.836 -13.262 1.00 18.73 140 ASN A O 1
ATOM 1095 N N . SER A 1 141 ? -23.577 16.030 -12.765 1.00 13.62 141 SER A N 1
ATOM 1096 C CA . SER A 1 141 ? -22.356 15.202 -12.776 1.00 12.66 141 SER A CA 1
ATOM 1097 C C . SER A 1 141 ? -22.070 14.841 -14.257 1.00 13.83 141 SER A C 1
ATOM 1098 O O . SER A 1 141 ? -22.945 14.252 -14.921 1.00 14.06 141 SER A O 1
ATOM 1101 N N . PRO A 1 142 ? -20.837 15.061 -14.712 1.00 14.93 142 PRO A N 1
ATOM 1102 C CA . PRO A 1 142 ? -20.520 14.601 -16.096 1.00 15.76 142 PRO A CA 1
ATOM 1103 C C . PRO A 1 142 ? -20.447 13.095 -16.206 1.00 15.30 142 PRO A C 1
ATOM 1104 O O . PRO A 1 142 ? -20.332 12.543 -17.319 1.00 17.29 142 PRO A O 1
ATOM 1108 N N . LEU A 1 143 ? -20.500 12.358 -15.115 1.00 13.41 143 LEU A N 1
ATOM 1109 C CA . LEU A 1 143 ? -20.435 10.932 -15.175 1.00 13.41 143 LEU A CA 1
ATOM 1110 C C . LEU A 1 143 ? -21.825 10.355 -15.366 1.00 12.69 143 LEU A C 1
ATOM 1111 O O . LEU A 1 143 ? -21.898 9.107 -15.550 1.00 14.15 143 LEU A O 1
ATOM 1116 N N . ILE A 1 144 ? -22.880 11.119 -15.265 1.00 12.11 144 ILE A N 1
ATOM 1117 C CA . ILE A 1 144 ? -24.261 10.577 -15.436 1.00 11.53 144 ILE A CA 1
ATOM 1118 C C . ILE A 1 144 ? -24.768 11.207 -16.752 1.00 12.34 144 ILE A C 1
ATOM 1119 O O . ILE A 1 144 ? -24.926 12.421 -16.871 1.00 15.06 144 ILE A O 1
ATOM 1124 N N . PRO A 1 145 ? -25.028 10.400 -17.762 1.00 13.05 145 PRO A N 1
ATOM 1125 C CA . PRO A 1 145 ? -25.365 10.946 -19.058 1.00 15.76 145 PRO A CA 1
ATOM 1126 C C . PRO A 1 145 ? -26.687 11.666 -19.057 1.00 16.08 145 PRO A C 1
ATOM 1127 O O . PRO A 1 145 ? -27.563 11.436 -18.239 1.00 13.60 145 PRO A O 1
ATOM 1131 N N . GLU A 1 146 ? -26.819 12.531 -20.037 1.00 20.31 146 GLU A N 1
ATOM 1132 C CA . GLU A 1 146 ? -28.071 13.214 -20.279 1.00 22.21 146 GLU A CA 1
ATOM 1133 C C . GLU A 1 146 ? -29.217 12.307 -20.719 1.00 19.64 146 GLU A C 1
ATOM 1134 O O . GLU A 1 146 ? -30.278 12.640 -20.376 1.00 23.00 146 GLU A O 1
ATOM 1136 N N . ASP A 1 147 ? -29.083 11.144 -21.417 1.00 23.27 147 ASP A N 1
ATOM 1137 C CA . ASP A 1 147 ? -30.421 10.484 -21.879 1.00 23.54 147 ASP A CA 1
ATOM 1138 C C . ASP A 1 147 ? -30.867 9.529 -20.744 1.00 24.20 147 ASP A C 1
ATOM 1139 O O . ASP A 1 147 ? -31.259 8.339 -21.064 1.00 25.60 147 ASP A O 1
ATOM 1141 N N . ILE A 1 148 ? -30.758 9.986 -19.463 1.00 23.55 148 ILE A N 1
ATOM 1142 C CA . ILE A 1 148 ? -31.050 9.088 -18.280 1.00 19.46 148 ILE A CA 1
ATOM 1143 C C . ILE A 1 148 ? -32.289 9.804 -17.607 1.00 17.43 148 ILE A C 1
ATOM 1144 O O . ILE A 1 148 ? -32.236 10.950 -17.143 1.00 16.65 148 ILE A O 1
ATOM 1149 N N . ILE A 1 149 ? -33.462 9.091 -17.566 1.00 14.85 149 ILE A N 1
ATOM 1150 C CA . ILE A 1 149 ? -34.618 9.595 -16.843 1.00 12.46 149 ILE A CA 1
ATOM 1151 C C . ILE A 1 149 ? -34.353 9.425 -15.326 1.00 10.91 149 ILE A C 1
ATOM 1152 O O . ILE A 1 149 ? -33.956 8.352 -14.840 1.00 11.66 149 ILE A O 1
ATOM 1157 N N . ILE A 1 150 ? -34.507 10.490 -14.612 1.00 9.96 150 ILE A N 1
ATOM 1158 C CA . ILE A 1 150 ? -34.316 10.562 -13.153 1.00 8.72 150 ILE A CA 1
ATOM 1159 C C . ILE A 1 150 ? -35.632 10.946 -12.521 1.00 11.09 150 ILE A C 1
ATOM 1160 O O . ILE A 1 150 ? -36.163 12.041 -12.846 1.00 14.02 150 ILE A O 1
ATOM 1165 N N . SER A 1 151 ? -36.216 10.143 -11.659 1.00 9.25 151 SER A N 1
ATOM 1166 C CA . SER A 1 151 ? -37.462 10.459 -10.974 1.00 10.54 151 SER A CA 1
ATOM 1167 C C . SER A 1 151 ? -37.184 10.609 -9.488 1.00 9.18 151 SER A C 1
ATOM 1168 O O . SER A 1 151 ? -36.293 9.937 -8.967 1.00 10.52 151 SER A O 1
ATOM 1171 N N . GLY A 1 152 ? -37.922 11.431 -8.811 1.00 8.53 152 GLY A N 1
ATOM 1172 C CA . GLY A 1 152 ? -37.849 11.602 -7.362 1.00 8.64 152 GLY A CA 1
ATOM 1173 C C . GLY A 1 152 ? -39.113 11.145 -6.718 1.00 7.42 152 GLY A C 1
ATOM 1174 O O . GLY A 1 152 ? -40.218 11.303 -7.251 1.00 9.32 152 GLY A O 1
ATOM 1175 N N . ALA A 1 153 ? -39.000 10.613 -5.497 1.00 7.66 153 ALA A N 1
ATOM 1176 C CA . ALA A 1 153 ? -40.147 10.125 -4.745 1.00 6.93 153 ALA A CA 1
ATOM 1177 C C . ALA A 1 153 ? -39.903 10.103 -3.275 1.00 5.84 153 ALA A C 1
ATOM 1178 O O . ALA A 1 153 ? -38.740 10.136 -2.838 1.00 7.37 153 ALA A O 1
ATOM 1180 N N . ILE A 1 154 ? -40.996 9.958 -2.519 1.00 7.63 154 ILE A N 1
ATOM 1181 C CA . ILE A 1 154 ? -40.968 9.839 -1.032 1.00 7.64 154 ILE A CA 1
ATOM 1182 C C . ILE A 1 154 ? -41.732 8.641 -0.618 1.00 6.92 154 ILE A C 1
ATOM 1183 O O . ILE A 1 154 ? -42.880 8.425 -1.097 1.00 8.04 154 ILE A O 1
ATOM 1188 N N . TYR A 1 155 ? -41.116 7.783 0.177 1.00 6.76 155 TYR A N 1
ATOM 1189 C CA . TYR A 1 155 ? -41.760 6.627 0.808 1.00 6.40 155 TYR A CA 1
ATOM 1190 C C . TYR A 1 155 ? -42.275 7.044 2.206 1.00 5.86 155 TYR A C 1
ATOM 1191 O O . TYR A 1 155 ? -41.502 7.594 3.027 1.00 7.49 155 TYR A O 1
ATOM 1200 N N . ASP A 1 156 ? -43.539 6.734 2.491 1.00 7.25 156 ASP A N 1
ATOM 1201 C CA . ASP A 1 156 ? -44.115 7.020 3.838 1.00 7.03 156 ASP A CA 1
ATOM 1202 C C . ASP A 1 156 ? -43.918 5.763 4.661 1.00 8.20 156 ASP A C 1
ATOM 1203 O O . ASP A 1 156 ? -44.533 4.707 4.378 1.00 7.79 156 ASP A O 1
ATOM 1208 N N . VAL A 1 157 ? -43.083 5.832 5.690 1.00 8.24 157 VAL A N 1
ATOM 1209 C CA . VAL A 1 157 ? -42.744 4.625 6.458 1.00 7.91 157 VAL A CA 1
ATOM 1210 C C . VAL A 1 157 ? -43.944 4.113 7.233 1.00 7.80 157 VAL A C 1
ATOM 1211 O O . VAL A 1 157 ? -43.932 2.953 7.610 1.00 9.87 157 VAL A O 1
ATOM 1215 N N . ASP A 1 158 ? -44.955 4.912 7.498 1.00 7.39 158 ASP A N 1
ATOM 1216 C CA . ASP A 1 158 ? -46.142 4.428 8.239 1.00 8.53 158 ASP A CA 1
ATOM 1217 C C . ASP A 1 158 ? -47.153 3.767 7.363 1.00 8.37 158 ASP A C 1
ATOM 1218 O O . ASP A 1 158 ? -47.924 2.957 7.863 1.00 9.90 158 ASP A O 1
ATOM 1223 N N . THR A 1 159 ? -47.198 4.094 6.080 1.00 8.00 159 THR A N 1
ATOM 1224 C CA . THR A 1 159 ? -48.310 3.569 5.205 1.00 7.87 159 THR A CA 1
ATOM 1225 C C . THR A 1 159 ? -47.784 2.647 4.113 1.00 7.88 159 THR A C 1
ATOM 1226 O O . THR A 1 159 ? -48.580 1.891 3.524 1.00 8.87 159 THR A O 1
ATOM 1230 N N . GLY A 1 160 ? -46.479 2.745 3.788 1.00 7.25 160 GLY A N 1
ATOM 1231 C CA . GLY A 1 160 ? -45.952 1.961 2.665 1.00 7.85 160 GLY A CA 1
ATOM 1232 C C . GLY A 1 160 ? -46.053 2.702 1.349 1.00 7.22 160 GLY A C 1
ATOM 1233 O O . GLY A 1 160 ? -45.559 2.196 0.353 1.00 7.76 160 GLY A O 1
ATOM 1234 N N . ARG A 1 161 ? -46.664 3.877 1.305 1.00 6.96 161 ARG A N 1
ATOM 1235 C CA . ARG A 1 161 ? -46.920 4.555 -0.006 1.00 7.04 161 ARG A CA 1
ATOM 1236 C C . ARG A 1 161 ? -45.671 5.223 -0.557 1.00 8.37 161 ARG A C 1
ATOM 1237 O O . ARG A 1 161 ? -44.872 5.855 0.206 1.00 9.41 161 ARG A O 1
ATOM 1245 N N . VAL A 1 162 ? -45.440 5.116 -1.864 1.00 8.20 162 VAL A N 1
ATOM 1246 C CA . VAL A 1 162 ? -44.397 5.883 -2.614 1.00 8.00 162 VAL A CA 1
ATOM 1247 C C . VAL A 1 162 ? -45.182 6.866 -3.425 1.00 9.90 162 VAL A C 1
ATOM 1248 O O . VAL A 1 162 ? -46.101 6.505 -4.181 1.00 10.93 162 VAL A O 1
ATOM 1252 N N . ARG A 1 163 ? -44.820 8.149 -3.332 1.00 8.95 163 ARG A N 1
ATOM 1253 C CA . ARG A 1 163 ? -45.427 9.227 -4.086 1.00 10.23 163 ARG A CA 1
ATOM 1254 C C . ARG A 1 163 ? -44.340 10.023 -4.798 1.00 8.63 163 ARG A C 1
ATOM 1255 O O . ARG A 1 163 ? -43.340 10.380 -4.157 1.00 10.76 163 ARG A O 1
ATOM 1258 N N . GLU A 1 164 ? -44.522 10.358 -6.056 1.00 10.16 164 GLU A N 1
ATOM 1259 C CA . GLU A 1 164 ? -43.547 11.173 -6.818 1.00 9.11 164 GLU A CA 1
ATOM 1260 C C . GLU A 1 164 ? -43.401 12.584 -6.196 1.00 11.32 164 GLU A C 1
ATOM 1261 O O . GLU A 1 164 ? -44.415 13.151 -5.709 1.00 13.66 164 GLU A O 1
ATOM 1267 N N . VAL A 1 165 ? -42.218 13.133 -6.307 1.00 10.62 165 VAL A N 1
ATOM 1268 C CA . VAL A 1 165 ? -41.882 14.582 -5.971 1.00 15.62 165 VAL A CA 1
ATOM 1269 C C . VAL A 1 165 ? -41.352 14.969 -7.436 1.00 19.74 165 VAL A C 1
ATOM 1270 O O . VAL A 1 165 ? -42.025 15.486 -8.120 1.00 24.95 165 VAL A O 1
ATOM 1274 N N . ASN A 1 166 ? -40.170 14.430 -7.848 1.00 23.96 166 ASN A N 1
ATOM 1275 C CA . ASN A 1 166 ? -39.419 14.773 -9.076 1.00 25.83 166 ASN A CA 1
ATOM 1276 C C . ASN A 1 166 ? -39.103 13.722 -10.168 1.00 24.25 166 ASN A C 1
ATOM 1277 O O . ASN A 1 166 ? -39.893 12.865 -10.569 1.00 16.71 166 ASN A O 1
ATOM 1279 N N . MET B 1 1 ? -49.288 2.748 -22.421 1.00 24.93 1 MET B N 1
ATOM 1280 C CA . MET B 1 1 ? -47.796 2.788 -22.156 1.00 23.27 1 MET B CA 1
ATOM 1281 C C . MET B 1 1 ? -47.505 3.844 -21.143 1.00 22.45 1 MET B C 1
ATOM 1282 O O . MET B 1 1 ? -48.160 4.869 -21.073 1.00 26.07 1 MET B O 1
ATOM 1287 N N . VAL B 1 2 ? -46.456 3.601 -20.324 1.00 18.38 2 VAL B N 1
ATOM 1288 C CA . VAL B 1 2 ? -46.042 4.622 -19.382 1.00 16.48 2 VAL B CA 1
ATOM 1289 C C . VAL B 1 2 ? -44.684 5.180 -19.760 1.00 14.01 2 VAL B C 1
ATOM 1290 O O . VAL B 1 2 ? -43.958 4.598 -20.587 1.00 14.85 2 VAL B O 1
ATOM 1294 N N . MET B 1 3 ? -44.323 6.299 -19.200 1.00 14.28 3 MET B N 1
ATOM 1295 C CA . MET B 1 3 ? -43.168 7.059 -19.642 1.00 14.88 3 MET B CA 1
ATOM 1296 C C . MET B 1 3 ? -41.834 6.487 -19.147 1.00 14.24 3 MET B C 1
ATOM 1297 O O . MET B 1 3 ? -40.793 6.654 -19.804 1.00 15.09 3 MET B O 1
ATOM 1302 N N . SER B 1 4 ? -41.835 5.807 -17.992 1.00 12.80 4 SER B N 1
ATOM 1303 C CA . SER B 1 4 ? -40.595 5.278 -17.422 1.00 13.73 4 SER B CA 1
ATOM 1304 C C . SER B 1 4 ? -40.992 4.051 -16.589 1.00 11.31 4 SER B C 1
ATOM 1305 O O . SER B 1 4 ? -42.152 3.836 -16.212 1.00 10.79 4 SER B O 1
ATOM 1308 N N . TYR B 1 5 ? -39.971 3.260 -16.214 1.00 9.99 5 TYR B N 1
ATOM 1309 C CA . TYR B 1 5 ? -40.242 2.144 -15.370 1.00 10.32 5 TYR B CA 1
ATOM 1310 C C . TYR B 1 5 ? -40.654 2.614 -13.968 1.00 9.47 5 TYR B C 1
ATOM 1311 O O . TYR B 1 5 ? -41.428 1.895 -13.277 1.00 9.79 5 TYR B O 1
ATOM 1320 N N . PHE B 1 6 ? -40.208 3.805 -13.544 1.00 9.34 6 PHE B N 1
ATOM 1321 C CA . PHE B 1 6 ? -40.687 4.355 -12.281 1.00 9.50 6 PHE B CA 1
ATOM 1322 C C . PHE B 1 6 ? -42.202 4.327 -12.219 1.00 8.95 6 PHE B C 1
ATOM 1323 O O . PHE B 1 6 ? -42.807 4.059 -11.151 1.00 9.49 6 PHE B O 1
ATOM 1331 N N . ASP B 1 7 ? -42.892 4.641 -13.319 1.00 9.77 7 ASP B N 1
ATOM 1332 C CA . ASP B 1 7 ? -44.356 4.585 -13.333 1.00 9.79 7 ASP B CA 1
ATOM 1333 C C . ASP B 1 7 ? -44.948 3.200 -13.067 1.00 9.89 7 ASP B C 1
ATOM 1334 O O . ASP B 1 7 ? -45.980 3.048 -12.370 1.00 11.30 7 ASP B O 1
ATOM 1339 N N . ASN B 1 8 ? -44.230 2.184 -13.480 1.00 10.07 8 ASN B N 1
ATOM 1340 C CA . ASN B 1 8 ? -44.642 0.803 -13.079 1.00 11.75 8 ASN B CA 1
ATOM 1341 C C . ASN B 1 8 ? -44.395 0.567 -11.604 1.00 10.13 8 ASN B C 1
ATOM 1342 O O . ASN B 1 8 ? -45.196 -0.154 -10.955 1.00 11.23 8 ASN B O 1
ATOM 1347 N N . PHE B 1 9 ? -43.349 1.097 -11.005 1.00 9.23 9 PHE B N 1
ATOM 1348 C CA . PHE B 1 9 ? -43.148 0.955 -9.562 1.00 9.41 9 PHE B CA 1
ATOM 1349 C C . PHE B 1 9 ? -44.260 1.652 -8.823 1.00 8.60 9 PHE B C 1
ATOM 1350 O O . PHE B 1 9 ? -44.750 1.055 -7.833 1.00 9.34 9 PHE B O 1
ATOM 1358 N N . ILE B 1 10 ? -44.724 2.825 -9.285 1.00 9.69 10 ILE B N 1
ATOM 1359 C CA . ILE B 1 10 ? -45.807 3.496 -8.593 1.00 11.08 10 ILE B CA 1
ATOM 1360 C C . ILE B 1 10 ? -47.096 2.672 -8.644 1.00 10.02 10 ILE B C 1
ATOM 1361 O O . ILE B 1 10 ? -47.831 2.519 -7.647 1.00 11.65 10 ILE B O 1
ATOM 1366 N N . LYS B 1 11 ? -47.347 2.030 -9.798 1.00 10.45 11 LYS B N 1
ATOM 1367 C CA . LYS B 1 11 ? -48.556 1.208 -9.877 1.00 11.22 11 LYS B CA 1
ATOM 1368 C C . LYS B 1 11 ? -48.428 -0.015 -8.991 1.00 10.85 11 LYS B C 1
ATOM 1369 O O . LYS B 1 11 ? -49.431 -0.379 -8.305 1.00 11.81 11 LYS B O 1
ATOM 1373 N N . ALA B 1 12 ? -47.287 -0.675 -8.950 1.00 9.26 12 ALA B N 1
ATOM 1374 C CA . ALA B 1 12 ? -47.116 -1.845 -8.118 1.00 9.35 12 ALA B CA 1
ATOM 1375 C C . ALA B 1 12 ? -47.188 -1.514 -6.614 1.00 9.65 12 ALA B C 1
ATOM 1376 O O . ALA B 1 12 ? -47.551 -2.345 -5.775 1.00 10.25 12 ALA B O 1
ATOM 1378 N N . ASN B 1 13 ? -46.816 -0.274 -6.281 1.00 9.82 13 ASN B N 1
ATOM 1379 C CA . ASN B 1 13 ? -46.878 0.128 -4.892 1.00 8.76 13 ASN B CA 1
ATOM 1380 C C . ASN B 1 13 ? -48.252 0.164 -4.286 1.00 8.77 13 ASN B C 1
ATOM 1381 O O . ASN B 1 13 ? -48.381 -0.028 -3.068 1.00 8.63 13 ASN B O 1
ATOM 1386 N N . GLN B 1 14 ? -49.317 0.247 -5.107 1.00 9.87 14 GLN B N 1
ATOM 1387 C CA . GLN B 1 14 ? -50.692 0.290 -4.520 1.00 9.95 14 GLN B CA 1
ATOM 1388 C C . GLN B 1 14 ? -50.946 -1.042 -3.790 1.00 10.51 14 GLN B C 1
ATOM 1389 O O . GLN B 1 14 ? -51.475 -0.997 -2.685 1.00 10.48 14 GLN B O 1
ATOM 1395 N N . ALA B 1 15 ? -50.510 -2.199 -4.315 1.00 9.95 15 ALA B N 1
ATOM 1396 C CA . ALA B 1 15 ? -50.794 -3.433 -3.608 1.00 10.33 15 ALA B CA 1
ATOM 1397 C C . ALA B 1 15 ? -50.020 -3.455 -2.277 1.00 9.74 15 ALA B C 1
ATOM 1398 O O . ALA B 1 15 ? -50.435 -4.054 -1.288 1.00 10.38 15 ALA B O 1
ATOM 1400 N N . TYR B 1 16 ? -48.826 -2.829 -2.271 1.00 10.15 16 TYR B N 1
ATOM 1401 C CA . TYR B 1 16 ? -48.021 -2.852 -1.038 1.00 8.48 16 TYR B CA 1
ATOM 1402 C C . TYR B 1 16 ? -48.640 -1.939 0.022 1.00 9.49 16 TYR B C 1
ATOM 1403 O O . TYR B 1 16 ? -48.691 -2.332 1.195 1.00 9.69 16 TYR B O 1
ATOM 1412 N N . VAL B 1 17 ? -49.190 -0.788 -0.415 1.00 9.19 17 VAL B N 1
ATOM 1413 C CA . VAL B 1 17 ? -49.930 0.042 0.541 1.00 8.99 17 VAL B CA 1
ATOM 1414 C C . VAL B 1 17 ? -51.099 -0.755 1.178 1.00 9.51 17 VAL B C 1
ATOM 1415 O O . VAL B 1 17 ? -51.312 -0.655 2.407 1.00 9.83 17 VAL B O 1
ATOM 1419 N N . ASP B 1 18 ? -51.842 -1.500 0.339 1.00 9.04 18 ASP B N 1
ATOM 1420 C CA . ASP B 1 18 ? -52.938 -2.256 0.894 1.00 9.95 18 ASP B CA 1
ATOM 1421 C C . ASP B 1 18 ? -52.459 -3.304 1.885 1.00 10.22 18 ASP B C 1
ATOM 1422 O O . ASP B 1 18 ? -53.112 -3.502 2.936 1.00 11.27 18 ASP B O 1
ATOM 1427 N N . LEU B 1 19 ? -51.361 -3.978 1.618 1.00 8.90 19 LEU B N 1
ATOM 1428 C CA . LEU B 1 19 ? -50.828 -4.938 2.573 1.00 9.72 19 LEU B CA 1
ATOM 1429 C C . LEU B 1 19 ? -50.252 -4.276 3.827 1.00 8.69 19 LEU B C 1
ATOM 1430 O O . LEU B 1 19 ? -50.436 -4.819 4.933 1.00 10.49 19 LEU B O 1
ATOM 1435 N N . HIS B 1 20 ? -49.513 -3.197 3.667 1.00 8.69 20 HIS B N 1
ATOM 1436 C CA . HIS B 1 20 ? -48.772 -2.629 4.777 1.00 8.18 20 HIS B CA 1
ATOM 1437 C C . HIS B 1 20 ? -49.711 -2.085 5.840 1.00 8.62 20 HIS B C 1
ATOM 1438 O O . HIS B 1 20 ? -49.428 -2.155 7.024 1.00 10.30 20 HIS B O 1
ATOM 1445 N N . GLY B 1 21 ? -50.809 -1.483 5.384 1.00 9.12 21 GLY B N 1
ATOM 1446 C CA . GLY B 1 21 ? -51.702 -0.756 6.327 1.00 10.13 21 GLY B CA 1
ATOM 1447 C C . GLY B 1 21 ? -50.967 0.405 6.956 1.00 9.40 21 GLY B C 1
ATOM 1448 O O . GLY B 1 21 ? -49.934 0.886 6.477 1.00 9.66 21 GLY B O 1
ATOM 1449 N N . THR B 1 22 ? -51.497 0.892 8.056 1.00 10.76 22 THR B N 1
ATOM 1450 C CA . THR B 1 22 ? -50.900 2.025 8.761 1.00 9.76 22 THR B CA 1
ATOM 1451 C C . THR B 1 22 ? -50.282 1.498 9.997 1.00 10.88 22 THR B C 1
ATOM 1452 O O . THR B 1 22 ? -51.001 1.009 10.893 1.00 12.88 22 THR B O 1
ATOM 1456 N N . ALA B 1 23 ? -48.972 1.561 10.137 1.00 10.83 23 ALA B N 1
ATOM 1457 C CA . ALA B 1 23 ? -48.257 1.003 11.295 1.00 12.10 23 ALA B CA 1
ATOM 1458 C C . ALA B 1 23 ? -46.892 1.726 11.384 1.00 10.67 23 ALA B C 1
ATOM 1459 O O . ALA B 1 23 ? -46.163 1.759 10.400 1.00 11.57 23 ALA B O 1
ATOM 1461 N N . HIS B 1 24 ? -46.551 2.232 12.544 1.00 10.40 24 HIS B N 1
ATOM 1462 C CA . HIS B 1 24 ? -45.263 2.906 12.796 1.00 9.63 24 HIS B CA 1
ATOM 1463 C C . HIS B 1 24 ? -44.333 1.968 13.487 1.00 11.37 24 HIS B C 1
ATOM 1464 O O . HIS B 1 24 ? -44.688 1.319 14.510 1.00 13.24 24 HIS B O 1
ATOM 1471 N N . LEU B 1 25 ? -43.095 2.005 13.059 1.00 9.64 25 LEU B N 1
ATOM 1472 C CA . LEU B 1 25 ? -42.004 1.296 13.698 1.00 9.47 25 LEU B CA 1
ATOM 1473 C C . LEU B 1 25 ? -40.971 2.315 14.145 1.00 9.90 25 LEU B C 1
ATOM 1474 O O . LEU B 1 25 ? -40.839 3.373 13.516 1.00 9.59 25 LEU B O 1
ATOM 1479 N N . PRO B 1 26 ? -40.110 1.990 15.140 1.00 10.05 26 PRO B N 1
ATOM 1480 C CA . PRO B 1 26 ? -39.037 2.893 15.573 1.00 10.94 26 PRO B CA 1
ATOM 1481 C C . PRO B 1 26 ? -38.011 3.158 14.509 1.00 7.48 26 PRO B C 1
ATOM 1482 O O . PRO B 1 26 ? -37.678 2.290 13.688 1.00 9.86 26 PRO B O 1
ATOM 1486 N N . LEU B 1 27 ? -37.355 4.303 14.532 1.00 8.84 27 LEU B N 1
ATOM 1487 C CA . LEU B 1 27 ? -36.174 4.579 13.744 1.00 8.92 27 LEU B CA 1
ATOM 1488 C C . LEU B 1 27 ? -35.000 3.655 14.045 1.00 9.35 27 LEU B C 1
ATOM 1489 O O . LEU B 1 27 ? -34.188 3.309 13.167 1.00 10.90 27 LEU B O 1
ATOM 1494 N N . LYS B 1 28 ? -34.842 3.284 15.341 1.00 8.20 28 LYS B N 1
ATOM 1495 C CA . LYS B 1 28 ? -33.698 2.419 15.725 1.00 8.36 28 LYS B CA 1
ATOM 1496 C C . LYS B 1 28 ? -33.957 0.986 15.280 1.00 8.69 28 LYS B C 1
ATOM 1497 O O . LYS B 1 28 ? -35.005 0.409 15.673 1.00 9.47 28 LYS B O 1
ATOM 1503 N N . PRO B 1 29 ? -33.127 0.376 14.459 1.00 7.82 29 PRO B N 1
ATOM 1504 C CA . PRO B 1 29 ? -33.374 -0.974 14.024 1.00 8.04 29 PRO B CA 1
ATOM 1505 C C . PRO B 1 29 ? -33.494 -1.980 15.171 1.00 7.70 29 PRO B C 1
ATOM 1506 O O . PRO B 1 29 ? -32.646 -1.943 16.072 1.00 9.36 29 PRO B O 1
ATOM 1510 N N . LYS B 1 30 ? -34.452 -2.870 15.037 1.00 8.46 30 LYS B N 1
ATOM 1511 C CA . LYS B 1 30 ? -34.713 -3.817 16.174 1.00 8.34 30 LYS B CA 1
ATOM 1512 C C . LYS B 1 30 ? -33.502 -4.700 16.509 1.00 8.99 30 LYS B C 1
ATOM 1513 O O . LYS B 1 30 ? -33.297 -4.970 17.683 1.00 11.19 30 LYS B O 1
ATOM 1517 N N . THR B 1 31 ? -32.755 -5.127 15.527 1.00 7.72 31 THR B N 1
ATOM 1518 C CA . THR B 1 31 ? -31.602 -6.026 15.734 1.00 7.86 31 THR B CA 1
ATOM 1519 C C . THR B 1 31 ? -30.339 -5.278 16.000 1.00 8.37 31 THR B C 1
ATO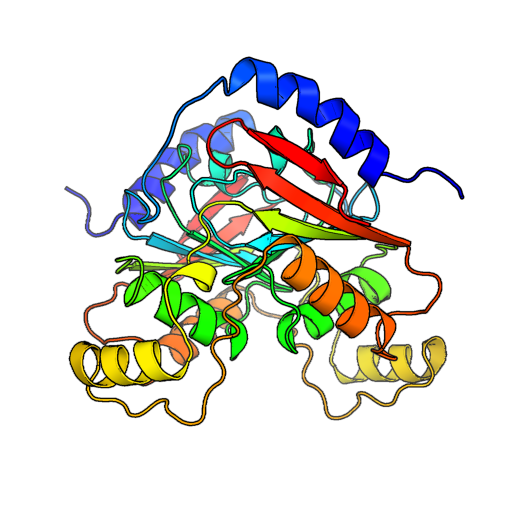M 1520 O O . THR B 1 31 ? -29.329 -5.903 16.336 1.00 9.06 31 THR B O 1
ATOM 1524 N N . ARG B 1 32 ? -30.369 -3.932 15.894 1.00 7.30 32 ARG B N 1
ATOM 1525 C CA . ARG B 1 32 ? -29.186 -3.106 16.156 1.00 8.56 32 ARG B CA 1
ATOM 1526 C C . ARG B 1 32 ? -28.058 -3.414 15.170 1.00 8.08 32 ARG B C 1
ATOM 1527 O O . ARG B 1 32 ? -26.874 -3.207 15.449 1.00 7.99 32 ARG B O 1
ATOM 1535 N N . VAL B 1 33 ? -28.416 -3.920 13.980 1.00 7.97 33 VAL B N 1
ATOM 1536 C CA . VAL B 1 33 ? -27.389 -4.230 12.948 1.00 7.75 33 VAL B CA 1
ATOM 1537 C C . VAL B 1 33 ? -27.527 -3.305 11.731 1.00 7.75 33 VAL B C 1
ATOM 1538 O O . VAL B 1 33 ? -28.635 -2.895 11.334 1.00 7.80 33 VAL B O 1
ATOM 1542 N N . ALA B 1 34 ? -26.354 -2.988 11.176 1.00 7.13 34 ALA B N 1
ATOM 1543 C CA . ALA B 1 34 ? -26.227 -2.420 9.834 1.00 7.06 34 ALA B CA 1
ATOM 1544 C C . ALA B 1 34 ? -25.515 -3.396 8.952 1.00 6.45 34 ALA B C 1
ATOM 1545 O O . ALA B 1 34 ? -24.429 -3.887 9.281 1.00 8.17 34 ALA B O 1
ATOM 1547 N N . ILE B 1 35 ? -26.138 -3.672 7.785 1.00 7.38 35 ILE B N 1
ATOM 1548 C CA . ILE B 1 35 ? -25.559 -4.552 6.773 1.00 7.33 35 ILE B CA 1
ATOM 1549 C C . ILE B 1 35 ? -24.939 -3.700 5.688 1.00 7.24 35 ILE B C 1
ATOM 1550 O O . ILE B 1 35 ? -25.545 -2.713 5.273 1.00 8.94 35 ILE B O 1
ATOM 1555 N N . VAL B 1 36 ? -23.735 -3.978 5.272 1.00 7.00 36 VAL B N 1
ATOM 1556 C CA . VAL B 1 36 ? -23.060 -3.296 4.140 1.00 7.33 36 VAL B CA 1
ATOM 1557 C C . VAL B 1 36 ? -22.931 -4.270 3.048 1.00 7.59 36 VAL B C 1
ATOM 1558 O O . VAL B 1 36 ? -22.244 -5.324 3.184 1.00 8.54 36 VAL B O 1
ATOM 1562 N N . THR B 1 37 ? -23.555 -4.020 1.908 1.00 6.66 37 THR B N 1
ATOM 1563 C CA . THR B 1 37 ? -23.491 -5.004 0.819 1.00 7.68 37 THR B CA 1
ATOM 1564 C C . THR B 1 37 ? -23.559 -4.353 -0.547 1.00 6.45 37 THR B C 1
ATOM 1565 O O . THR B 1 37 ? -23.527 -3.098 -0.662 1.00 6.78 37 THR B O 1
ATOM 1569 N N . CYS B 1 38 ? -23.625 -5.163 -1.599 1.00 7.10 38 CYS B N 1
ATOM 1570 C CA . CYS B 1 38 ? -23.682 -4.656 -2.959 1.00 7.36 38 CYS B CA 1
ATOM 1571 C C . CYS B 1 38 ? -25.041 -4.355 -3.397 1.00 7.86 38 CYS B C 1
ATOM 1572 O O . CYS B 1 38 ? -26.057 -4.928 -2.904 1.00 8.33 38 CYS B O 1
ATOM 1575 N N . MET B 1 39 ? -25.177 -3.379 -4.322 1.00 7.23 39 MET B N 1
ATOM 1576 C CA . MET B 1 39 ? -26.403 -3.014 -5.014 1.00 7.11 39 MET B CA 1
ATOM 1577 C C . MET B 1 39 ? -27.072 -4.094 -5.869 1.00 7.18 39 MET B C 1
ATOM 1578 O O . MET B 1 39 ? -28.164 -3.864 -6.387 1.00 7.60 39 MET B O 1
ATOM 1583 N N . ASP B 1 40 ? -26.366 -5.195 -6.113 1.00 7.29 40 ASP B N 1
ATOM 1584 C CA A ASP B 1 40 ? -26.772 -6.232 -7.052 0.50 7.60 40 ASP B CA 1
ATOM 1585 C CA B ASP B 1 40 ? -26.770 -6.264 -7.054 0.50 7.73 40 ASP B CA 1
ATOM 1586 C C . ASP B 1 40 ? -28.260 -6.524 -7.006 1.00 6.85 40 ASP B C 1
ATOM 1587 O O . ASP B 1 40 ? -28.836 -6.829 -5.942 1.00 7.66 40 ASP B O 1
ATOM 1596 N N . SER B 1 41 ? -28.904 -6.501 -8.187 1.00 7.77 41 SER B N 1
ATOM 1597 C CA . SER B 1 41 ? -30.346 -6.746 -8.312 1.00 8.48 41 SER B CA 1
ATOM 1598 C C . SER B 1 41 ? -30.804 -8.124 -7.911 1.00 8.72 41 SER B C 1
ATOM 1599 O O . SER B 1 41 ? -32.010 -8.288 -7.675 1.00 8.52 41 SER B O 1
ATOM 1602 N N . ARG B 1 42 ? -29.832 -9.048 -7.806 1.00 7.72 42 ARG B N 1
ATOM 1603 C CA . ARG B 1 42 ? -30.204 -10.462 -7.480 1.00 8.38 42 ARG B CA 1
ATOM 1604 C C . ARG B 1 42 ? -30.021 -10.762 -6.033 1.00 8.86 42 ARG B C 1
ATOM 1605 O O . ARG B 1 42 ? -30.117 -11.925 -5.645 1.00 9.98 42 ARG B O 1
ATOM 1613 N N . LEU B 1 43 ? -29.855 -9.755 -5.204 1.00 8.41 43 LEU B N 1
ATOM 1614 C CA . LEU B 1 43 ? -29.816 -9.908 -3.749 1.00 8.28 43 LEU B CA 1
ATOM 1615 C C . LEU B 1 43 ? -30.942 -9.066 -3.149 1.00 7.96 43 LEU B C 1
ATOM 1616 O O . LEU B 1 43 ? -30.894 -7.820 -3.232 1.00 8.55 43 LEU B O 1
ATOM 1621 N N . HIS B 1 44 ? -31.918 -9.746 -2.592 1.00 7.66 44 HIS B N 1
ATOM 1622 C CA . HIS B 1 44 ? -32.964 -9.151 -1.836 1.00 8.61 44 HIS B CA 1
ATOM 1623 C C . HIS B 1 44 ? -32.626 -9.505 -0.351 1.00 7.54 44 HIS B C 1
ATOM 1624 O O . HIS B 1 44 ? -32.814 -10.622 0.095 1.00 8.97 44 HIS B O 1
ATOM 1631 N N . VAL B 1 45 ? -32.115 -8.495 0.341 1.00 9.77 45 VAL B N 1
ATOM 1632 C CA . VAL B 1 45 ? -31.451 -8.741 1.601 1.00 10.02 45 VAL B CA 1
ATOM 1633 C C . VAL B 1 45 ? -32.411 -9.231 2.657 1.00 9.83 45 VAL B C 1
ATOM 1634 O O . VAL B 1 45 ? -32.072 -10.081 3.474 1.00 10.51 45 VAL B O 1
ATOM 1638 N N . ALA B 1 46 ? -33.646 -8.694 2.708 1.00 10.42 46 ALA B N 1
ATOM 1639 C CA . ALA B 1 46 ? -34.522 -9.134 3.755 1.00 10.47 46 ALA B CA 1
ATOM 1640 C C . ALA B 1 46 ? -34.872 -10.569 3.710 1.00 10.93 46 ALA B C 1
ATOM 1641 O O . ALA B 1 46 ? -34.687 -11.257 4.718 1.00 11.50 46 ALA B O 1
ATOM 1643 N N . PRO B 1 47 ? -35.335 -11.170 2.598 1.00 10.26 47 PRO B N 1
ATOM 1644 C CA . PRO B 1 47 ? -35.600 -12.621 2.647 1.00 10.84 47 PRO B CA 1
ATOM 1645 C C . PRO B 1 47 ? -34.339 -13.453 2.822 1.00 9.95 47 PRO B C 1
ATOM 1646 O O . PRO B 1 47 ? -34.381 -14.486 3.450 1.00 11.79 47 PRO B O 1
ATOM 1650 N N . ALA B 1 48 ? -33.235 -12.971 2.241 1.00 9.03 48 ALA B N 1
ATOM 1651 C CA . ALA B 1 48 ? -31.996 -13.750 2.386 1.00 10.35 48 ALA B CA 1
ATOM 1652 C C . ALA B 1 48 ? -31.572 -13.922 3.800 1.00 10.89 48 ALA B C 1
ATOM 1653 O O . ALA B 1 48 ? -30.981 -14.940 4.164 1.00 10.87 48 ALA B O 1
ATOM 1655 N N . LEU B 1 49 ? -31.834 -12.911 4.638 1.00 9.75 49 LEU B N 1
ATOM 1656 C CA . LEU B 1 49 ? -31.384 -12.940 6.058 1.00 10.47 49 LEU B CA 1
ATOM 1657 C C . LEU B 1 49 ? -32.567 -13.076 7.035 1.00 10.00 49 LEU B C 1
ATOM 1658 O O . LEU B 1 49 ? -32.286 -13.081 8.265 1.00 11.38 49 LEU B O 1
ATOM 1663 N N . GLY B 1 50 ? -33.778 -13.282 6.547 1.00 10.28 50 GLY B N 1
ATOM 1664 C CA . GLY B 1 50 ? -34.917 -13.418 7.453 1.00 10.79 50 GLY B CA 1
ATOM 1665 C C . GLY B 1 50 ? -35.319 -12.147 8.121 1.00 11.27 50 GLY B C 1
ATOM 1666 O O . GLY B 1 50 ? -35.822 -12.193 9.265 1.00 13.67 50 GLY B O 1
ATOM 1667 N N . LEU B 1 51 ? -35.109 -10.960 7.511 1.00 10.20 51 LEU B N 1
ATOM 1668 C CA . LEU B 1 51 ? -35.434 -9.706 8.233 1.00 9.93 51 LEU B CA 1
ATOM 1669 C C . LEU B 1 51 ? -36.912 -9.382 8.132 1.00 10.45 51 LEU B C 1
ATOM 1670 O O . LEU B 1 51 ? -37.484 -9.370 7.052 1.00 12.90 51 LEU B O 1
ATOM 1675 N N . ALA B 1 52 ? -37.479 -9.076 9.289 1.00 9.05 52 ALA B N 1
ATOM 1676 C CA . ALA B 1 52 ? -38.779 -8.414 9.321 1.00 10.57 52 ALA B CA 1
ATOM 1677 C C . ALA B 1 52 ? -38.618 -6.917 9.067 1.00 9.12 52 ALA B C 1
ATOM 1678 O O . ALA B 1 52 ? -37.512 -6.319 9.262 1.00 9.34 52 ALA B O 1
ATOM 1680 N N . LEU B 1 53 ? -39.689 -6.230 8.641 1.00 9.51 53 LEU B N 1
ATOM 1681 C CA . LEU B 1 53 ? -39.658 -4.825 8.508 1.00 8.89 53 LEU B CA 1
ATOM 1682 C C . LEU B 1 53 ? -39.226 -4.181 9.804 1.00 8.63 53 LEU B C 1
ATOM 1683 O O . LEU B 1 53 ? -39.680 -4.570 10.860 1.00 8.70 53 LEU B O 1
ATOM 1688 N N . GLY B 1 54 ? -38.263 -3.246 9.766 1.00 8.78 54 GLY B N 1
ATOM 1689 C CA . GLY B 1 54 ? -37.737 -2.640 10.949 1.00 8.01 54 GLY B CA 1
ATOM 1690 C C . GLY B 1 54 ? -36.488 -3.293 11.610 1.00 8.02 54 GLY B C 1
ATOM 1691 O O . GLY B 1 54 ? -35.974 -2.776 12.577 1.00 8.79 54 GLY B O 1
ATOM 1692 N N . ASP B 1 55 ? -36.046 -4.378 11.031 1.00 7.61 55 ASP B N 1
ATOM 1693 C CA . ASP B 1 55 ? -34.991 -5.149 11.744 1.00 8.52 55 ASP B CA 1
ATOM 1694 C C . ASP B 1 55 ? -33.561 -4.589 11.609 1.00 6.95 55 ASP B C 1
ATOM 1695 O O . ASP B 1 55 ? -32.877 -4.593 12.620 1.00 7.81 55 ASP B O 1
ATOM 1700 N N . ALA B 1 56 ? -33.148 -4.118 10.437 1.00 7.29 56 ALA B N 1
ATOM 1701 C CA . ALA B 1 56 ? -31.733 -3.802 10.251 1.00 6.28 56 ALA B CA 1
ATOM 1702 C C . ALA B 1 56 ? -31.559 -2.692 9.249 1.00 6.18 56 ALA B C 1
ATOM 1703 O O . ALA B 1 56 ? -32.286 -2.609 8.230 1.00 7.72 56 ALA B O 1
ATOM 1705 N N . HIS B 1 57 ? -30.594 -1.824 9.453 1.00 6.42 57 HIS B N 1
ATOM 1706 C CA . HIS B 1 57 ? -30.170 -0.881 8.396 1.00 5.64 57 HIS B CA 1
ATOM 1707 C C . HIS B 1 57 ? -29.507 -1.677 7.274 1.00 6.32 57 HIS B C 1
ATOM 1708 O O . HIS B 1 57 ? -28.783 -2.633 7.544 1.00 6.98 57 HIS B O 1
ATOM 1715 N N . ILE B 1 58 ? -29.732 -1.240 6.031 1.00 6.89 58 ILE B N 1
ATOM 1716 C CA . ILE B 1 58 ? -29.157 -1.894 4.872 1.00 6.95 58 ILE B CA 1
ATOM 1717 C C . ILE B 1 58 ? -28.449 -0.858 4.014 1.00 6.66 58 ILE B C 1
ATOM 1718 O O . ILE B 1 58 ? -29.174 0.025 3.494 1.00 6.87 58 ILE B O 1
ATOM 1723 N N . LEU B 1 59 ? -27.140 -0.923 3.916 1.00 6.23 59 LEU B N 1
ATOM 1724 C CA . LEU B 1 59 ? -26.326 0.026 3.125 1.00 5.79 59 LEU B CA 1
ATOM 1725 C C . LEU B 1 59 ? -25.898 -0.746 1.887 1.00 6.13 59 LEU B C 1
ATOM 1726 O O . LEU B 1 59 ? -25.457 -1.901 1.994 1.00 7.81 59 LEU B O 1
ATOM 1731 N N . ARG B 1 60 ? -25.997 -0.131 0.719 1.00 6.43 60 ARG B N 1
ATOM 1732 C CA . ARG B 1 60 ? -25.661 -0.863 -0.525 1.00 5.63 60 ARG B CA 1
ATOM 1733 C C . ARG B 1 60 ? -24.969 0.081 -1.465 1.00 6.85 60 ARG B C 1
ATOM 1734 O O . ARG B 1 60 ? -25.443 1.227 -1.730 1.00 7.13 60 ARG B O 1
ATOM 1742 N N . ASN B 1 61 ? -23.878 -0.384 -2.091 1.00 6.50 61 ASN B N 1
ATOM 1743 C CA . ASN B 1 61 ? -23.178 0.405 -3.114 1.00 6.33 61 ASN B CA 1
ATOM 1744 C C . ASN B 1 61 ? -22.627 -0.605 -4.102 1.00 7.03 61 ASN B C 1
ATOM 1745 O O . ASN B 1 61 ? -22.872 -1.804 -3.990 1.00 7.95 61 ASN B O 1
ATOM 1750 N N . ALA B 1 62 ? -21.832 -0.146 -5.078 1.00 6.74 62 ALA B N 1
ATOM 1751 C CA . ALA B 1 62 ? -21.213 -1.133 -5.999 1.00 6.61 62 ALA B CA 1
ATOM 1752 C C . ALA B 1 62 ? -20.110 -1.901 -5.314 1.00 8.32 62 ALA B C 1
ATOM 1753 O O . ALA B 1 62 ? -19.112 -1.330 -4.874 1.00 9.06 62 ALA B O 1
ATOM 1755 N N . GLY B 1 63 ? -20.328 -3.203 -5.177 1.00 7.40 63 GLY B N 1
ATOM 1756 C CA . GLY B 1 63 ? -19.358 -4.098 -4.531 1.00 8.87 63 GLY B CA 1
ATOM 1757 C C . GLY B 1 63 ? -19.524 -4.304 -3.055 1.00 7.78 63 GLY B C 1
ATOM 1758 O O . GLY B 1 63 ? -18.878 -5.202 -2.489 1.00 9.29 63 GLY B O 1
ATOM 1759 N N . GLY B 1 64 ? -20.293 -3.470 -2.355 1.00 8.37 64 GLY B N 1
ATOM 1760 C CA . GLY B 1 64 ? -20.326 -3.528 -0.905 1.00 9.12 64 GLY B CA 1
ATOM 1761 C C . GLY B 1 64 ? -19.024 -3.054 -0.291 1.00 8.45 64 GLY B C 1
ATOM 1762 O O . GLY B 1 64 ? -18.582 -3.578 0.745 1.00 9.50 64 GLY B O 1
ATOM 1763 N N . ARG B 1 65 ? -18.398 -2.050 -0.910 1.00 8.33 65 ARG B N 1
ATOM 1764 C CA . ARG B 1 65 ? -17.060 -1.598 -0.478 1.00 9.90 65 ARG B CA 1
ATOM 1765 C C . ARG B 1 65 ? -17.159 -0.539 0.601 1.00 10.02 65 ARG B C 1
ATOM 1766 O O . ARG B 1 65 ? -18.078 0.330 0.584 1.00 10.18 65 ARG B O 1
ATOM 1774 N N . VAL B 1 66 ? -16.213 -0.490 1.508 1.00 8.99 66 VAL B N 1
ATOM 1775 C CA . VAL B 1 66 ? -16.166 0.598 2.485 1.00 10.04 66 VAL B CA 1
ATOM 1776 C C . VAL B 1 66 ? -15.585 1.821 1.852 1.00 11.00 66 VAL B C 1
ATOM 1777 O O . VAL B 1 66 ? -14.483 1.757 1.224 1.00 14.56 66 VAL B O 1
ATOM 1781 N N . THR B 1 67 ? -16.326 2.905 1.902 1.00 9.42 67 THR B N 1
ATOM 1782 C CA . THR B 1 67 ? -16.000 4.210 1.316 1.00 9.73 67 THR B CA 1
ATOM 1783 C C . THR B 1 67 ? -16.251 5.267 2.380 1.00 8.29 67 THR B C 1
ATOM 1784 O O . THR B 1 67 ? -16.860 5.010 3.440 1.00 8.17 67 THR B O 1
ATOM 1788 N N . ASP B 1 68 ? -15.938 6.506 2.033 1.00 8.95 68 ASP B N 1
ATOM 1789 C CA . ASP B 1 68 ? -16.280 7.637 2.920 1.00 8.82 68 ASP B CA 1
ATOM 1790 C C . ASP B 1 68 ? -17.802 7.679 3.213 1.00 7.21 68 ASP B C 1
ATOM 1791 O O . ASP B 1 68 ? -18.192 7.966 4.322 1.00 8.09 68 ASP B O 1
ATOM 1796 N N . ASP B 1 69 ? -18.639 7.447 2.222 1.00 8.02 69 ASP B N 1
ATOM 1797 C CA . ASP B 1 69 ? -20.090 7.458 2.404 1.00 7.39 69 ASP B CA 1
ATOM 1798 C C . ASP B 1 69 ? -20.553 6.292 3.270 1.00 7.36 69 ASP B C 1
ATOM 1799 O O . ASP B 1 69 ? -21.445 6.506 4.107 1.00 7.62 69 ASP B O 1
ATOM 1804 N N . VAL B 1 70 ? -19.975 5.122 3.141 1.00 7.35 70 VAL B N 1
ATOM 1805 C CA . VAL B 1 70 ? -20.339 4.047 4.055 1.00 7.91 70 VAL B CA 1
ATOM 1806 C C . VAL B 1 70 ? -19.979 4.393 5.459 1.00 7.68 70 VAL B C 1
ATOM 1807 O O . VAL B 1 70 ? -20.796 4.147 6.369 1.00 8.07 70 VAL B O 1
ATOM 1811 N N . ILE B 1 71 ? -18.800 4.969 5.693 1.00 7.47 71 ILE B N 1
ATOM 1812 C CA . ILE B 1 71 ? -18.479 5.375 7.082 1.00 7.16 71 ILE B CA 1
ATOM 1813 C C . ILE B 1 71 ? -19.379 6.478 7.541 1.00 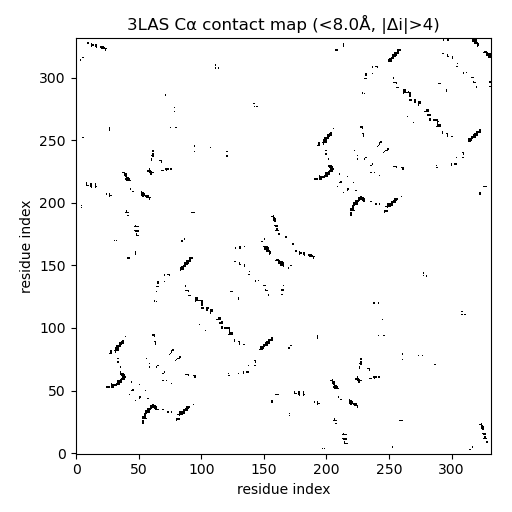7.27 71 ILE B C 1
ATOM 1814 O O . ILE B 1 71 ? -19.889 6.353 8.681 1.00 7.59 71 ILE B O 1
ATOM 1819 N N . ARG B 1 72 ? -19.669 7.520 6.710 1.00 7.45 72 ARG B N 1
ATOM 1820 C CA . ARG B 1 72 ? -20.629 8.541 7.133 1.00 8.10 72 ARG B CA 1
ATOM 1821 C C . ARG B 1 72 ? -21.926 7.907 7.612 1.00 6.41 72 ARG B C 1
ATOM 1822 O O . ARG B 1 72 ? -22.489 8.237 8.655 1.00 7.46 72 ARG B O 1
ATOM 1830 N N . SER B 1 73 ? -22.398 6.952 6.802 1.00 7.43 73 SER B N 1
ATOM 1831 C CA . SER B 1 73 ? -23.716 6.331 7.051 1.00 6.71 73 SER B CA 1
ATOM 1832 C C . SER B 1 73 ? -23.703 5.407 8.285 1.00 6.90 73 SER B C 1
ATOM 1833 O O . SER B 1 73 ? -24.707 5.380 9.037 1.00 7.48 73 SER B O 1
ATOM 1836 N N . LEU B 1 74 ? -22.594 4.691 8.496 1.00 6.64 74 LEU B N 1
ATOM 1837 C CA . LEU B 1 74 ? -22.458 3.862 9.693 1.00 7.39 74 LEU B CA 1
ATOM 1838 C C . LEU B 1 74 ? -22.327 4.700 10.892 1.00 7.33 74 LEU B C 1
ATOM 1839 O O . LEU B 1 74 ? -22.860 4.307 11.949 1.00 7.90 74 LEU B O 1
ATOM 1844 N N . VAL B 1 75 ? -21.655 5.867 10.865 1.00 7.18 75 VAL B N 1
ATOM 1845 C CA . VAL B 1 75 ? -21.554 6.690 12.064 1.00 8.14 75 VAL B CA 1
ATOM 1846 C C . VAL B 1 75 ? -22.978 7.200 12.408 1.00 8.45 75 VAL B C 1
ATOM 1847 O O . VAL B 1 75 ? -23.355 7.254 13.582 1.00 8.68 75 VAL B O 1
ATOM 1851 N N . ILE B 1 76 ? -23.763 7.587 11.421 1.00 7.56 76 ILE B N 1
ATOM 1852 C CA . ILE B 1 76 ? -25.168 7.964 11.692 1.00 8.03 76 ILE B CA 1
ATOM 1853 C C . ILE B 1 76 ? -25.906 6.768 12.249 1.00 8.12 76 ILE B C 1
ATOM 1854 O O . ILE B 1 76 ? -26.619 6.872 13.288 1.00 8.04 76 ILE B O 1
ATOM 1859 N N . SER B 1 77 ? -25.820 5.602 11.619 1.00 7.39 77 SER B N 1
ATOM 1860 C CA . SER B 1 77 ? -26.543 4.411 12.104 1.00 7.16 77 SER B CA 1
ATOM 1861 C C . SER B 1 77 ? -26.175 4.099 13.539 1.00 7.96 77 SER B C 1
ATOM 1862 O O . SER B 1 77 ? -27.091 3.717 14.317 1.00 8.44 77 SER B O 1
ATOM 1865 N N . GLU B 1 78 ? -24.906 4.197 13.916 1.00 7.60 78 GLU B N 1
ATOM 1866 C CA . GLU B 1 78 ? -24.436 3.794 15.237 1.00 8.22 78 GLU B CA 1
ATOM 1867 C C . GLU B 1 78 ? -24.608 4.911 16.242 1.00 10.24 78 GLU B C 1
ATOM 1868 O O . GLU B 1 78 ? -25.173 4.663 17.332 1.00 11.41 78 GLU B O 1
ATOM 1874 N N . GLN B 1 79 ? -24.112 6.109 15.999 1.00 8.54 79 GLN B N 1
ATOM 1875 C CA . GLN B 1 79 ? -24.064 7.145 16.999 1.00 8.11 79 GLN B CA 1
ATOM 1876 C C . GLN B 1 79 ? -25.369 7.885 17.064 1.00 8.83 79 GLN B C 1
ATOM 1877 O O . GLN B 1 79 ? -25.713 8.404 18.175 1.00 11.56 79 GLN B O 1
ATOM 1883 N N . GLN B 1 80 ? -26.156 8.009 16.006 1.00 9.43 80 GLN B N 1
ATOM 1884 C CA . GLN B 1 80 ? -27.462 8.630 16.096 1.00 10.07 80 GLN B CA 1
ATOM 1885 C C . GLN B 1 80 ? -28.555 7.665 16.238 1.00 10.78 80 GLN B C 1
ATOM 1886 O O . GLN B 1 80 ? -29.584 8.002 16.899 1.00 13.67 80 GLN B O 1
ATOM 1892 N N . LEU B 1 81 ? -28.497 6.487 15.635 1.00 9.78 81 LEU B N 1
ATOM 1893 C CA . LEU B 1 81 ? -29.689 5.591 15.549 1.00 11.24 81 LEU B CA 1
ATOM 1894 C C . LEU B 1 81 ? -29.483 4.323 16.222 1.00 11.68 81 LEU B C 1
ATOM 1895 O O . LEU B 1 81 ? -30.284 3.408 16.026 1.00 14.71 81 LEU B O 1
ATOM 1900 N N . GLY B 1 82 ? -28.406 4.098 16.948 1.00 10.50 82 GLY B N 1
ATOM 1901 C CA . GLY B 1 82 ? -28.296 2.998 17.943 1.00 11.61 82 GLY B CA 1
ATOM 1902 C C . GLY B 1 82 ? -27.850 1.691 17.442 1.00 11.37 82 GLY B C 1
ATOM 1903 O O . GLY B 1 82 ? -27.927 0.716 18.222 1.00 13.10 82 GLY B O 1
ATOM 1904 N N . THR B 1 83 ? -27.357 1.509 16.231 1.00 9.40 83 THR B N 1
ATOM 1905 C CA . THR B 1 83 ? -26.817 0.167 15.924 1.00 9.19 83 THR B CA 1
ATOM 1906 C C . THR B 1 83 ? -25.489 -0.097 16.559 1.00 9.64 83 THR B C 1
ATOM 1907 O O . THR B 1 83 ? -24.710 0.843 16.823 1.00 10.66 83 THR B O 1
ATOM 1911 N N . SER B 1 84 ? -25.140 -1.362 16.749 1.00 9.77 84 SER B N 1
ATOM 1912 C CA . SER B 1 84 ? -23.899 -1.724 17.407 1.00 9.68 84 SER B CA 1
ATOM 1913 C C . SER B 1 84 ? -23.228 -2.902 16.797 1.00 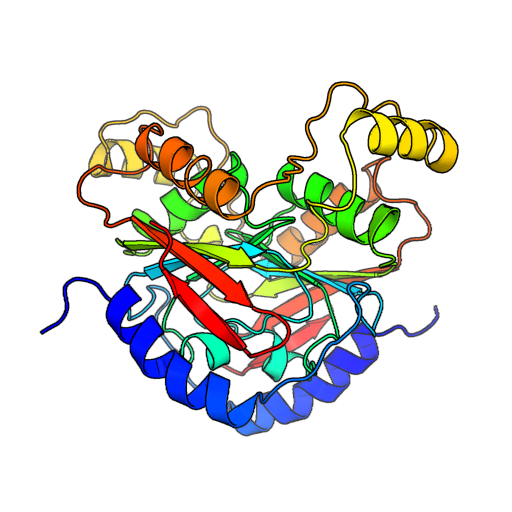8.24 84 SER B C 1
ATOM 1914 O O . SER B 1 84 ? -22.240 -3.450 17.313 1.00 10.38 84 SER B O 1
ATOM 1917 N N . GLU B 1 85 ? -23.681 -3.322 15.625 1.00 8.43 85 GLU B N 1
ATOM 1918 C CA . GLU B 1 85 ? -23.160 -4.477 14.890 1.00 8.78 85 GLU B CA 1
ATOM 1919 C C . GLU B 1 85 ? -23.155 -4.178 13.406 1.00 7.02 85 GLU B C 1
ATOM 1920 O O . GLU B 1 85 ? -24.081 -3.501 12.938 1.00 7.71 85 GLU B O 1
ATOM 1926 N N . ILE B 1 86 ? -22.150 -4.670 12.718 1.00 7.51 86 ILE B N 1
ATOM 1927 C CA . ILE B 1 86 ? -22.033 -4.519 11.262 1.00 8.01 86 ILE B CA 1
ATOM 1928 C C . ILE B 1 86 ? -21.844 -5.875 10.622 1.00 7.83 86 ILE B C 1
ATOM 1929 O O . ILE B 1 86 ? -21.084 -6.717 11.167 1.00 8.15 86 ILE B O 1
ATOM 1934 N N . VAL B 1 87 ? -22.491 -6.116 9.494 1.00 8.33 87 VAL B N 1
ATOM 1935 C CA . VAL B 1 87 ? -22.205 -7.267 8.662 1.00 7.75 87 VAL B CA 1
ATOM 1936 C C . VAL B 1 87 ? -21.728 -6.829 7.335 1.00 7.75 87 VAL B C 1
ATOM 1937 O O . VAL B 1 87 ? -22.512 -6.104 6.648 1.00 8.82 87 VAL B O 1
ATOM 1941 N N . VAL B 1 88 ? -20.550 -7.156 6.884 1.00 7.65 88 VAL B N 1
ATOM 1942 C CA . VAL B 1 88 ? -20.047 -6.844 5.517 1.00 7.77 88 VAL B CA 1
ATOM 1943 C C . VAL B 1 88 ? -20.350 -8.037 4.643 1.00 7.78 88 VAL B C 1
ATOM 1944 O O . VAL B 1 88 ? -19.805 -9.144 4.950 1.00 9.16 88 VAL B O 1
ATOM 1948 N N . LEU B 1 89 ? -21.161 -7.880 3.632 1.00 7.69 89 LEU B N 1
ATOM 1949 C CA . LEU B 1 89 ? -21.687 -9.015 2.807 1.00 7.76 89 LEU B CA 1
ATOM 1950 C C . LEU B 1 89 ? -21.324 -8.738 1.396 1.00 7.12 89 LEU B C 1
ATOM 1951 O O . LEU B 1 89 ? -21.850 -7.822 0.736 1.00 8.46 89 LEU B O 1
ATOM 1956 N N . HIS B 1 90 ? -20.352 -9.476 0.845 1.00 7.25 90 HIS B N 1
ATOM 1957 C CA . HIS B 1 90 ? -20.082 -9.440 -0.610 1.00 7.36 90 HIS B CA 1
ATOM 1958 C C . HIS B 1 90 ? -20.788 -10.595 -1.291 1.00 7.46 90 HIS B C 1
ATOM 1959 O O . HIS B 1 90 ? -21.537 -11.310 -0.604 1.00 8.09 90 HIS B O 1
ATOM 1966 N N . HIS B 1 91 ? -20.620 -10.803 -2.602 1.00 8.07 91 HIS B N 1
ATOM 1967 C CA . HIS B 1 91 ? -21.363 -11.878 -3.236 1.00 8.54 91 HIS B CA 1
ATOM 1968 C C . HIS B 1 91 ? -20.656 -12.381 -4.456 1.00 9.50 91 HIS B C 1
ATOM 1969 O O . HIS B 1 91 ? -19.722 -11.689 -4.992 1.00 10.13 91 HIS B O 1
ATOM 1976 N N . THR B 1 92 ? -21.063 -13.544 -4.942 1.00 8.42 92 THR B N 1
ATOM 1977 C CA . THR B 1 92 ? -20.473 -14.171 -6.127 1.00 8.87 92 THR B CA 1
ATOM 1978 C C . THR B 1 92 ? -21.031 -13.483 -7.375 1.00 9.29 92 THR B C 1
ATOM 1979 O O . THR B 1 92 ? -22.135 -12.955 -7.439 1.00 8.33 92 THR B O 1
ATOM 1983 N N . ASP B 1 93 ? -20.243 -13.569 -8.426 1.00 9.89 93 ASP B N 1
ATOM 1984 C CA . ASP B 1 93 ? -20.563 -12.926 -9.688 1.00 10.43 93 ASP B CA 1
ATOM 1985 C C . ASP B 1 93 ? -20.847 -11.428 -9.518 1.00 9.89 93 ASP B C 1
ATOM 1986 O O . ASP B 1 93 ? -21.804 -10.892 -10.112 1.00 10.14 93 ASP B O 1
ATOM 1991 N N . CYS B 1 94 ? -19.965 -10.743 -8.832 1.00 9.28 94 CYS B N 1
ATOM 1992 C CA . CYS B 1 94 ? -20.121 -9.277 -8.638 1.00 8.66 94 CYS B CA 1
ATOM 1993 C C . CYS B 1 94 ? -19.551 -8.504 -9.769 1.00 9.90 94 CYS B C 1
ATOM 1994 O O . CYS B 1 94 ? -18.465 -8.855 -10.342 1.00 11.41 94 CYS B O 1
ATOM 1997 N N . GLY B 1 95 ? -20.204 -7.437 -10.128 1.00 11.21 95 GLY B N 1
ATOM 1998 C CA . GLY B 1 95 ? -19.626 -6.536 -11.134 1.00 11.84 95 GLY B CA 1
ATOM 1999 C C . GLY B 1 95 ? -18.246 -5.996 -10.809 1.00 11.16 95 GLY B C 1
ATOM 2000 O O . GLY B 1 95 ? -17.449 -5.736 -11.719 1.00 13.35 95 GLY B O 1
ATOM 2001 N N . ALA B 1 96 ? -17.881 -5.909 -9.518 1.00 10.35 96 ALA B N 1
ATOM 2002 C CA . ALA B 1 96 ? -16.565 -5.454 -9.172 1.00 10.98 96 ALA B CA 1
ATOM 2003 C C . ALA B 1 96 ? -15.477 -6.404 -9.582 1.00 11.65 96 ALA B C 1
ATOM 2004 O O . ALA B 1 96 ? -14.275 -5.973 -9.623 1.00 13.19 96 ALA B O 1
ATOM 2006 N N . GLN B 1 97 ? -15.794 -7.644 -9.923 1.00 11.90 97 GLN B N 1
ATOM 2007 C CA . GLN B 1 97 ? -14.828 -8.642 -10.468 1.00 15.87 97 GLN B CA 1
ATOM 2008 C C . GLN B 1 97 ? -14.624 -8.510 -11.942 1.00 14.83 97 GLN B C 1
ATOM 2009 O O . GLN B 1 97 ? -13.724 -9.224 -12.438 1.00 18.37 97 GLN B O 1
ATOM 2015 N N . THR B 1 98 ? -15.411 -7.688 -12.652 1.00 13.41 98 THR B N 1
ATOM 2016 C CA . THR B 1 98 ? -15.423 -7.707 -14.131 1.00 17.20 98 THR B CA 1
ATOM 2017 C C . THR B 1 98 ? -14.584 -6.649 -14.776 1.00 17.93 98 THR B C 1
ATOM 2018 O O . THR B 1 98 ? -14.677 -6.520 -15.989 1.00 20.92 98 THR B O 1
ATOM 2022 N N . PHE B 1 99 ? -13.812 -5.855 -14.037 1.00 15.53 99 PHE B N 1
ATOM 2023 C CA . PHE B 1 99 ? -12.935 -4.848 -14.617 1.00 16.30 99 PHE B CA 1
ATOM 2024 C C . PHE B 1 99 ? -11.843 -4.530 -13.666 1.00 14.69 99 PHE B C 1
ATOM 2025 O O . PHE B 1 99 ? -12.051 -4.674 -12.437 1.00 14.99 99 PHE B O 1
ATOM 2033 N N . THR B 1 100 ? -10.720 -4.067 -14.144 1.00 16.55 100 THR B N 1
ATOM 2034 C CA . THR B 1 100 ? -9.713 -3.352 -13.324 1.00 15.53 100 THR B CA 1
ATOM 2035 C C . THR B 1 100 ? -9.938 -1.878 -13.475 1.00 13.97 100 THR B C 1
ATOM 2036 O O . THR B 1 100 ? -10.684 -1.414 -14.363 1.00 13.16 100 THR B O 1
ATOM 2040 N N . ASN B 1 101 ? -9.359 -1.062 -12.607 1.00 14.03 101 ASN B N 1
ATOM 2041 C CA . ASN B 1 101 ? -9.535 0.378 -12.794 1.00 13.34 101 ASN B CA 1
ATOM 2042 C C . ASN B 1 101 ? -9.027 0.847 -14.185 1.00 14.26 101 ASN B C 1
ATOM 2043 O O . ASN B 1 101 ? -9.715 1.654 -14.826 1.00 15.07 101 ASN B O 1
ATOM 2048 N N . ALA B 1 102 ? -7.931 0.326 -14.636 1.00 14.41 102 ALA B N 1
ATOM 2049 C CA . ALA B 1 102 ? -7.453 0.767 -15.976 1.00 15.50 102 ALA B CA 1
ATOM 2050 C C . ALA B 1 102 ? -8.408 0.322 -17.062 1.00 15.09 102 ALA B C 1
ATOM 2051 O O . ALA B 1 102 ? -8.691 1.102 -18.024 1.00 16.20 102 ALA B O 1
ATOM 2053 N N . GLU B 1 103 ? -8.929 -0.866 -17.045 1.00 14.26 103 GLU B N 1
ATOM 2054 C CA . GLU B 1 103 ? -9.887 -1.336 -18.043 1.00 14.72 103 GLU B CA 1
ATOM 2055 C C . GLU B 1 103 ? -11.173 -0.492 -18.010 1.00 13.67 103 GLU B C 1
ATOM 2056 O O . GLU B 1 103 ? -11.633 -0.047 -19.077 1.00 15.46 103 GLU B O 1
ATOM 2062 N N . PHE B 1 104 ? -11.684 -0.142 -16.857 1.00 13.07 104 PHE B N 1
ATOM 2063 C CA . PHE B 1 104 ? -12.913 0.620 -16.800 1.00 13.89 104 PHE B CA 1
ATOM 2064 C C . PHE B 1 104 ? -12.652 2.053 -17.193 1.00 14.40 104 PHE B C 1
ATOM 2065 O O . PHE B 1 104 ? -13.543 2.679 -17.827 1.00 13.50 104 PHE B O 1
ATOM 2073 N N . THR B 1 105 ? -11.499 2.605 -16.931 1.00 15.45 105 THR B N 1
ATOM 2074 C CA . THR B 1 105 ? -11.133 3.941 -17.411 1.00 17.04 105 THR B CA 1
ATOM 2075 C C . THR B 1 105 ? -11.194 3.937 -18.934 1.00 16.04 105 THR B C 1
ATOM 2076 O O . THR B 1 105 ? -11.780 4.897 -19.562 1.00 16.07 105 THR B O 1
ATOM 2080 N N . GLU B 1 106 ? -10.653 2.920 -19.583 1.00 14.28 106 GLU B N 1
ATOM 2081 C CA . GLU B 1 106 ? -10.730 2.881 -21.058 1.00 16.13 106 GLU B CA 1
ATOM 2082 C C . GLU B 1 106 ? -12.153 2.758 -21.520 1.00 16.36 106 GLU B C 1
ATOM 2083 O O . GLU B 1 106 ? -12.599 3.401 -22.456 1.00 16.12 106 GLU B O 1
ATOM 2086 N N . GLN B 1 107 ? -12.968 1.966 -20.846 1.00 15.87 107 GLN B N 1
ATOM 2087 C CA . GLN B 1 107 ? -14.399 1.832 -21.219 1.00 14.96 107 GLN B CA 1
ATOM 2088 C C . GLN B 1 107 ? -15.081 3.157 -21.076 1.00 14.25 107 GLN B C 1
ATOM 2089 O O . GLN B 1 107 ? -15.954 3.451 -21.960 1.00 14.77 107 GLN B O 1
ATOM 2095 N N . LEU B 1 108 ? -14.834 3.945 -20.051 1.00 12.34 108 LEU B N 1
ATOM 2096 C CA . LEU B 1 108 ? -15.535 5.213 -19.845 1.00 13.05 108 LEU B CA 1
ATOM 2097 C C . LEU B 1 108 ? -15.134 6.259 -20.889 1.00 11.79 108 LEU B C 1
ATOM 2098 O O . LEU B 1 108 ? -15.936 7.124 -21.241 1.00 12.31 108 LEU B O 1
ATOM 2103 N N . LYS B 1 109 ? -13.924 6.161 -21.441 1.00 12.49 109 LYS B N 1
ATOM 2104 C CA . LYS B 1 109 ? -13.592 7.033 -22.583 1.00 14.84 109 LYS B CA 1
ATOM 2105 C C . LYS B 1 109 ? -14.477 6.697 -23.731 1.00 15.57 109 LYS B C 1
ATOM 2106 O O . LYS B 1 109 ? -15.017 7.602 -24.386 1.00 14.96 109 LYS B O 1
ATOM 2112 N N . ARG B 1 110 ? -14.769 5.413 -23.942 1.00 13.85 110 ARG B N 1
ATOM 2113 C CA . ARG B 1 110 ? -15.666 5.026 -25.065 1.00 13.23 110 ARG B CA 1
ATOM 2114 C C . ARG B 1 110 ? -17.119 5.343 -24.767 1.00 11.64 110 ARG B C 1
ATOM 2115 O O . ARG B 1 110 ? -17.876 5.772 -25.662 1.00 11.98 110 ARG B O 1
ATOM 2123 N N . ASP B 1 111 ? -17.556 5.211 -23.542 1.00 11.12 111 ASP B N 1
ATOM 2124 C CA . ASP B 1 111 ? -18.955 5.231 -23.208 1.00 12.30 111 ASP B CA 1
ATOM 2125 C C . ASP B 1 111 ? -19.416 6.683 -22.960 1.00 13.29 111 ASP B C 1
ATOM 2126 O O . ASP B 1 111 ? -20.569 7.033 -23.299 1.00 14.21 111 ASP B O 1
ATOM 2131 N N . LEU B 1 112 ? -18.518 7.531 -22.396 1.00 13.23 112 LEU B N 1
ATOM 2132 C CA . LEU B 1 112 ? -18.897 8.865 -21.983 1.00 12.19 112 LEU B CA 1
ATOM 2133 C C . LEU B 1 112 ? -18.008 9.932 -22.548 1.00 13.17 112 LEU B C 1
ATOM 2134 O O . LEU B 1 112 ? -18.310 11.123 -22.393 1.00 13.42 112 LEU B O 1
ATOM 2139 N N . ALA B 1 113 ? -16.864 9.609 -23.165 1.00 12.37 113 ALA B N 1
ATOM 2140 C CA . ALA B 1 113 ? -15.841 10.590 -23.512 1.00 12.91 113 ALA B CA 1
ATOM 2141 C C . ALA B 1 113 ? -15.487 11.474 -22.320 1.00 14.92 113 ALA B C 1
ATOM 2142 O O . ALA B 1 113 ? -15.399 12.677 -22.458 1.00 16.87 113 ALA B O 1
ATOM 2144 N N . VAL B 1 114 ? -15.320 10.840 -21.194 1.00 14.96 114 VAL B N 1
ATOM 2145 C CA . VAL B 1 114 ? -14.783 11.460 -19.941 1.00 18.50 114 VAL B CA 1
ATOM 2146 C C . VAL B 1 114 ? -13.590 10.620 -19.540 1.00 19.50 114 VAL B C 1
ATOM 2147 O O . VAL B 1 114 ? -13.569 9.371 -19.713 1.00 23.04 114 VAL B O 1
ATOM 2151 N N . ASP B 1 115 ? -12.534 11.287 -19.033 1.00 19.99 115 ASP B N 1
ATOM 2152 C CA . ASP B 1 115 ? -11.303 10.617 -18.543 1.00 23.77 115 ASP B CA 1
ATOM 2153 C C . ASP B 1 115 ? -11.428 10.464 -17.016 1.00 25.09 115 ASP B C 1
ATOM 2154 O O . ASP B 1 115 ? -11.381 11.474 -16.276 1.00 26.70 115 ASP B O 1
ATOM 2159 N N . ALA B 1 116 ? -11.672 9.237 -16.527 1.00 23.52 116 ALA B N 1
ATOM 2160 C CA . ALA B 1 116 ? -11.804 8.979 -15.098 1.00 23.31 116 ALA B CA 1
ATOM 2161 C C . ALA B 1 116 ? -10.593 8.225 -14.560 1.00 23.37 116 ALA B C 1
ATOM 2162 O O . ALA B 1 116 ? -10.653 7.402 -13.522 1.00 28.34 116 ALA B O 1
ATOM 2164 N N . GLY B 1 117 ? -9.403 8.479 -15.145 1.00 26.88 117 GLY B N 1
ATOM 2165 C CA . GLY B 1 117 ? -8.169 7.721 -14.810 1.00 29.19 117 GLY B CA 1
ATOM 2166 C C . GLY B 1 117 ? -7.702 8.044 -13.413 1.00 28.83 117 GLY B C 1
ATOM 2167 O O . GLY B 1 117 ? -6.839 7.342 -12.882 1.00 31.90 117 GLY B O 1
ATOM 2168 N N . ASP B 1 118 ? -8.263 9.079 -12.786 1.00 29.30 118 ASP B N 1
ATOM 2169 C CA . ASP B 1 118 ? -7.861 9.433 -11.394 1.00 31.13 118 ASP B CA 1
ATOM 2170 C C . ASP B 1 118 ? -8.759 8.850 -10.311 1.00 31.58 118 ASP B C 1
ATOM 2171 O O . ASP B 1 118 ? -8.510 9.028 -9.127 1.00 32.98 118 ASP B O 1
ATOM 2173 N N . GLN B 1 119 ? -9.833 8.183 -10.698 1.00 29.19 119 GLN B N 1
ATOM 2174 C CA . GLN B 1 119 ? -10.859 7.780 -9.757 1.00 28.43 119 GLN B CA 1
ATOM 2175 C C . GLN B 1 119 ? -10.725 6.305 -9.503 1.00 23.85 119 GLN B C 1
ATOM 2176 O O . GLN B 1 119 ? -10.403 5.543 -10.386 1.00 25.90 119 GLN B O 1
ATOM 2182 N N . ASP B 1 120 ? -10.977 5.893 -8.257 1.00 19.82 120 ASP B N 1
ATOM 2183 C CA . ASP B 1 120 ? -10.820 4.488 -7.887 1.00 16.28 120 ASP B CA 1
ATOM 2184 C C . ASP B 1 120 ? -12.215 3.912 -7.775 1.00 13.68 120 ASP B C 1
ATOM 2185 O O . ASP B 1 120 ? -13.052 4.311 -6.979 1.00 15.07 120 ASP B O 1
ATOM 2190 N N . PHE B 1 121 ? -12.525 3.017 -8.702 1.00 11.36 121 PHE B N 1
ATOM 2191 C CA . PHE B 1 121 ? -13.847 2.365 -8.786 1.00 10.36 121 PHE B CA 1
ATOM 2192 C C . PHE B 1 121 ? -13.929 1.188 -7.842 1.00 10.67 121 PHE B C 1
ATOM 2193 O O . PHE B 1 121 ? -15.023 0.586 -7.753 1.00 10.37 121 PHE B O 1
ATOM 2201 N N . LEU B 1 122 ? -12.848 0.849 -7.122 1.00 10.85 122 LEU B N 1
ATOM 2202 C CA . LEU B 1 122 ? -12.883 -0.164 -6.027 1.00 10.45 122 LEU B CA 1
ATOM 2203 C C . LEU B 1 122 ? -13.196 -1.564 -6.514 1.00 11.07 122 LEU B C 1
ATOM 2204 O O . LEU B 1 122 ? -14.034 -2.254 -5.882 1.00 11.46 122 LEU B O 1
ATOM 2209 N N . PRO B 1 123 ? -12.633 -2.045 -7.606 1.00 10.98 123 PRO B N 1
ATOM 2210 C CA . PRO B 1 123 ? -12.866 -3.404 -8.006 1.00 10.39 123 PRO B CA 1
ATOM 2211 C C . PRO B 1 123 ? -12.187 -4.389 -7.094 1.00 10.33 123 PRO B C 1
ATOM 2212 O O . PRO B 1 123 ? -11.398 -3.963 -6.237 1.00 13.04 123 PRO B O 1
ATOM 2216 N N . PHE B 1 124 ? -12.466 -5.688 -7.251 1.00 11.34 124 PHE B N 1
ATOM 2217 C CA . PHE B 1 124 ? -11.723 -6.733 -6.506 1.00 10.16 124 PHE B CA 1
ATOM 2218 C C . PHE B 1 124 ? -11.637 -7.924 -7.334 1.00 11.45 124 PHE B C 1
ATOM 2219 O O . PHE B 1 124 ? -12.243 -8.039 -8.357 1.00 14.33 124 PHE B O 1
ATOM 2227 N N . THR B 1 125 ? -10.800 -8.877 -6.934 1.00 15.10 125 THR B N 1
ATOM 2228 C CA . THR B 1 125 ? -10.721 -10.221 -7.598 1.00 16.50 125 THR B CA 1
ATOM 2229 C C . THR B 1 125 ? -11.166 -11.293 -6.622 1.00 18.47 125 THR B C 1
ATOM 2230 O O . THR B 1 125 ? -12.381 -11.664 -6.555 1.00 22.78 125 THR B O 1
ATOM 2234 N N . ASP B 1 126 ? -10.394 -11.514 -5.597 1.00 15.16 126 ASP B N 1
ATOM 2235 C CA . ASP B 1 126 ? -10.724 -12.552 -4.645 1.00 14.14 126 ASP B CA 1
ATOM 2236 C C . ASP B 1 126 ? -11.806 -12.026 -3.680 1.00 12.74 126 ASP B C 1
ATOM 2237 O O . ASP B 1 126 ? -11.626 -11.030 -2.989 1.00 13.05 126 ASP B O 1
ATOM 2242 N N . ILE B 1 127 ? -12.919 -12.761 -3.602 1.00 11.98 127 ILE B N 1
ATOM 2243 C CA . ILE B 1 127 ? -14.059 -12.212 -2.867 1.00 11.15 127 ILE B CA 1
ATOM 2244 C C . ILE B 1 127 ? -13.779 -12.294 -1.388 1.00 10.73 127 ILE B C 1
ATOM 2245 O O . ILE B 1 127 ? -14.050 -11.339 -0.688 1.00 10.65 127 ILE B O 1
ATOM 2250 N N . GLU B 1 128 ? -13.248 -13.383 -0.847 1.00 11.59 128 GLU B N 1
ATOM 2251 C CA . GLU B 1 128 ? -12.966 -13.349 0.606 1.00 10.93 128 GLU B CA 1
ATOM 2252 C C . GLU B 1 128 ? -11.962 -12.245 0.949 1.00 11.92 128 GLU B C 1
ATOM 2253 O O . GLU B 1 128 ? -12.123 -11.595 1.984 1.00 12.37 128 GLU B O 1
ATOM 2259 N N . GLU B 1 129 ? -10.895 -12.028 0.162 1.00 11.11 129 GLU B N 1
ATOM 2260 C CA . GLU B 1 129 ? -9.985 -10.959 0.469 1.00 12.24 129 GLU B CA 1
ATOM 2261 C C . GLU B 1 129 ? -10.664 -9.594 0.427 1.00 12.03 129 GLU B C 1
ATOM 2262 O O . GLU B 1 129 ? -10.375 -8.731 1.287 1.00 11.73 129 GLU B O 1
ATOM 2268 N N . SER B 1 130 ? -11.649 -9.432 -0.446 1.00 9.65 130 SER B N 1
ATOM 2269 C CA . SER B 1 130 ? -12.323 -8.151 -0.523 1.00 10.45 130 SER B CA 1
ATOM 2270 C C . SER B 1 130 ? -13.152 -7.924 0.727 1.00 10.00 130 SER B C 1
ATOM 2271 O O . SER B 1 130 ? -13.200 -6.780 1.225 1.00 10.01 130 SER B O 1
ATOM 2274 N N . VAL B 1 131 ? -13.762 -8.948 1.344 1.00 10.16 131 VAL B N 1
ATOM 2275 C CA . VAL B 1 131 ? -14.430 -8.796 2.640 1.00 10.04 131 VAL B CA 1
ATOM 2276 C C . VAL B 1 131 ? -13.451 -8.450 3.722 1.00 9.87 131 VAL B C 1
ATOM 2277 O O . VAL B 1 131 ? -13.695 -7.555 4.505 1.00 10.21 131 VAL B O 1
ATOM 2281 N N . ARG B 1 132 ? -12.322 -9.165 3.768 1.00 10.06 132 ARG B N 1
ATOM 2282 C CA . ARG B 1 132 ? -11.336 -8.846 4.813 1.00 11.65 132 ARG B CA 1
ATOM 2283 C C . ARG B 1 132 ? -10.749 -7.477 4.672 1.00 10.09 132 ARG B C 1
ATOM 2284 O O . ARG B 1 132 ? -10.596 -6.805 5.733 1.00 11.73 132 ARG B O 1
ATOM 2292 N N . GLU B 1 133 ? -10.559 -6.980 3.472 1.00 11.69 133 GLU B N 1
ATOM 2293 C CA . GLU B 1 133 ? -10.058 -5.625 3.291 1.00 12.55 133 GLU B CA 1
ATOM 2294 C C . GLU B 1 133 ? -11.057 -4.622 3.796 1.00 11.36 133 GLU B C 1
ATOM 2295 O O . GLU B 1 133 ? -10.686 -3.651 4.481 1.00 12.15 133 GLU B O 1
ATOM 2301 N N . ASP B 1 134 ? -12.347 -4.823 3.509 1.00 11.05 134 ASP B N 1
ATOM 2302 C CA . ASP B 1 134 ? -13.363 -3.893 3.975 1.00 10.76 134 ASP B CA 1
ATOM 2303 C C . ASP B 1 134 ? -13.534 -3.917 5.498 1.00 9.86 134 ASP B C 1
ATOM 2304 O O . ASP B 1 134 ? -13.675 -2.824 6.132 1.00 9.71 134 ASP B O 1
ATOM 2309 N N . ILE B 1 135 ? -13.471 -5.087 6.109 1.00 9.63 135 ILE B N 1
ATOM 2310 C CA . ILE B 1 135 ? -13.532 -5.158 7.579 1.00 10.67 135 ILE B CA 1
ATOM 2311 C C . ILE B 1 135 ? -12.301 -4.409 8.153 1.00 11.72 135 ILE B C 1
ATOM 2312 O O . ILE B 1 135 ? -12.480 -3.655 9.138 1.00 11.75 135 ILE B O 1
ATOM 2317 N N . ALA B 1 136 ? -11.095 -4.575 7.580 1.00 11.39 136 ALA B N 1
ATOM 2318 C CA . ALA B 1 136 ? -9.903 -3.861 8.157 1.00 12.13 136 ALA B CA 1
ATOM 2319 C C . ALA B 1 136 ? -10.098 -2.359 8.008 1.00 12.81 136 ALA B C 1
ATOM 2320 O O . ALA B 1 136 ? -9.677 -1.614 8.922 1.00 13.27 136 ALA B O 1
ATOM 2322 N N . LEU B 1 137 ? -10.739 -1.854 6.971 1.00 11.48 137 LEU B N 1
ATOM 2323 C CA . LEU B 1 137 ? -10.970 -0.388 6.826 1.00 11.28 137 LEU B CA 1
ATOM 2324 C C . LEU B 1 137 ? -11.886 0.072 7.921 1.00 11.00 137 LEU B C 1
ATOM 2325 O O . LEU B 1 137 ? -11.636 1.142 8.572 1.00 13.93 137 LEU B O 1
ATOM 2330 N N . LEU B 1 138 ? -12.897 -0.705 8.301 1.00 10.30 138 LEU B N 1
ATOM 2331 C CA . LEU B 1 138 ? -13.794 -0.371 9.430 1.00 11.51 138 LEU B CA 1
ATOM 2332 C C . LEU B 1 138 ? -13.028 -0.382 10.736 1.00 13.80 138 LEU B C 1
ATOM 2333 O O . LEU B 1 138 ? -13.169 0.515 11.612 1.00 13.88 138 LEU B O 1
ATOM 2338 N N . LYS B 1 139 ? -12.246 -1.438 10.963 1.00 13.16 139 LYS B N 1
ATOM 2339 C CA . LYS B 1 139 ? -11.491 -1.566 12.241 1.00 14.32 139 LYS B CA 1
ATOM 2340 C C . LYS B 1 139 ? -10.481 -0.455 12.315 1.00 15.82 139 LYS B C 1
ATOM 2341 O O . LYS B 1 139 ? -10.235 0.000 13.473 1.00 21.31 139 LYS B O 1
ATOM 2347 N N . ASN B 1 140 ? -9.950 0.047 11.256 1.00 14.92 140 ASN B N 1
ATOM 2348 C CA . ASN B 1 140 ? -8.953 1.120 11.387 1.00 18.61 140 ASN B CA 1
ATOM 2349 C C . ASN B 1 140 ? -9.541 2.491 11.450 1.00 19.56 140 ASN B C 1
ATOM 2350 O O . ASN B 1 140 ? -8.875 3.444 11.835 1.00 22.67 140 ASN B O 1
ATOM 2355 N N . SER B 1 141 ? -10.841 2.687 11.194 1.00 15.15 141 SER B N 1
ATOM 2356 C CA . SER B 1 141 ? -11.483 3.964 11.309 1.00 16.38 141 SER B CA 1
ATOM 2357 C C . SER B 1 141 ? -11.778 4.358 12.754 1.00 14.57 141 SER B C 1
ATOM 2358 O O . SER B 1 141 ? -12.419 3.618 13.491 1.00 15.91 141 SER B O 1
ATOM 2361 N N . PRO B 1 142 ? -11.277 5.522 13.231 1.00 16.76 142 PRO B N 1
ATOM 2362 C CA . PRO B 1 142 ? -11.597 6.019 14.572 1.00 15.76 142 PRO B CA 1
ATOM 2363 C C . PRO B 1 142 ? -13.049 6.433 14.709 1.00 15.13 142 PRO B C 1
ATOM 2364 O O . PRO B 1 142 ? -13.524 6.636 15.829 1.00 17.67 142 PRO B O 1
ATOM 2368 N N . LEU B 1 143 ? -13.775 6.448 13.583 1.00 11.87 143 LEU B N 1
ATOM 2369 C CA . LEU B 1 143 ? -15.188 6.779 13.621 1.00 13.70 143 LEU B CA 1
ATOM 2370 C C . LEU B 1 143 ? -16.082 5.550 13.935 1.00 12.38 143 LEU B C 1
ATOM 2371 O O . LEU B 1 143 ? -17.261 5.743 14.190 1.00 12.92 143 LEU B O 1
ATOM 2376 N N . ILE B 1 144 ? -15.495 4.372 13.941 1.00 12.77 144 ILE B N 1
ATOM 2377 C CA . ILE B 1 144 ? -16.237 3.114 14.215 1.00 12.63 144 ILE B CA 1
ATOM 2378 C C . ILE B 1 144 ? -15.610 2.606 15.560 1.00 12.17 144 ILE B C 1
ATOM 2379 O O . ILE B 1 144 ? -14.457 2.177 15.544 1.00 14.94 144 ILE B O 1
ATOM 2384 N N . PRO B 1 145 ? -16.308 2.683 16.659 1.00 11.65 145 PRO B N 1
ATOM 2385 C CA . PRO B 1 145 ? -15.689 2.348 17.978 1.00 12.30 145 PRO B CA 1
ATOM 2386 C C . PRO B 1 145 ? -15.204 0.906 17.922 1.00 12.49 145 PRO B C 1
ATOM 2387 O O . PRO B 1 145 ? -15.748 -0.026 17.246 1.00 12.42 145 PRO B O 1
ATOM 2391 N N . GLU B 1 146 ? -14.157 0.636 18.698 1.00 13.10 146 GLU B N 1
ATOM 2392 C CA . GLU B 1 146 ? -13.594 -0.679 18.753 1.00 14.28 146 GLU B CA 1
ATOM 2393 C C . GLU B 1 146 ? -14.575 -1.736 19.265 1.00 16.23 146 GLU B C 1
ATOM 2394 O O . GLU B 1 146 ? -14.425 -2.904 18.910 1.00 18.88 146 GLU B O 1
ATOM 2400 N N . ASP B 1 147 ? -15.548 -1.328 20.025 1.00 15.82 147 ASP B N 1
ATOM 2401 C CA . ASP B 1 147 ? -16.556 -2.258 20.656 1.00 17.34 147 ASP B CA 1
ATOM 2402 C C . ASP B 1 147 ? -17.645 -2.670 19.640 1.00 18.26 147 ASP B C 1
ATOM 2403 O O . ASP B 1 147 ? -18.372 -3.624 19.940 1.00 17.11 147 ASP B O 1
ATOM 2408 N N . ILE B 1 148 ? -17.761 -2.028 18.459 1.00 13.25 148 ILE B N 1
ATOM 2409 C CA . ILE B 1 148 ? -18.759 -2.497 17.442 1.00 12.37 148 ILE B CA 1
ATOM 2410 C C . ILE B 1 148 ? -18.403 -3.917 16.967 1.00 12.79 148 ILE B C 1
ATOM 2411 O O . ILE B 1 148 ? -17.260 -4.258 16.691 1.00 13.36 148 ILE B O 1
ATOM 2416 N N . ILE B 1 149 ? -19.433 -4.760 16.877 1.00 11.05 149 ILE B N 1
ATOM 2417 C CA . ILE B 1 149 ? -19.297 -6.199 16.497 1.00 11.30 149 ILE B CA 1
ATOM 2418 C C . ILE B 1 149 ? -19.277 -6.212 14.961 1.00 10.52 149 ILE B C 1
ATOM 2419 O O . ILE B 1 149 ? -20.181 -5.628 14.325 1.00 11.32 149 ILE B O 1
ATOM 2424 N N . ILE B 1 150 ? -18.273 -6.768 14.317 1.00 10.60 150 ILE B N 1
ATOM 2425 C CA . ILE B 1 150 ? -18.156 -6.814 12.851 1.00 9.77 150 ILE B CA 1
ATOM 2426 C C . ILE B 1 150 ? -17.951 -8.240 12.381 1.00 11.09 150 ILE B C 1
ATOM 2427 O O . ILE B 1 150 ? -17.079 -8.978 12.905 1.00 12.65 150 ILE B O 1
ATOM 2432 N N . SER B 1 151 ? -18.782 -8.664 11.447 1.00 9.53 151 SER B N 1
ATOM 2433 C CA . SER B 1 151 ? -18.645 -9.989 10.760 1.00 9.55 151 SER B CA 1
ATOM 2434 C C . SER B 1 151 ? -18.645 -9.829 9.305 1.00 8.99 151 SER B C 1
ATOM 2435 O O . SER B 1 151 ? -19.173 -8.836 8.793 1.00 9.66 151 SER B O 1
ATOM 2438 N N . GLY B 1 152 ? -18.087 -10.786 8.585 1.00 8.40 152 GLY B N 1
ATOM 2439 C CA . GLY B 1 152 ? -18.025 -10.761 7.120 1.00 8.18 152 GLY B CA 1
ATOM 2440 C C . GLY B 1 152 ? -18.694 -12.012 6.560 1.00 8.86 152 GLY B C 1
ATOM 2441 O O . GLY B 1 152 ? -18.798 -13.073 7.223 1.00 9.63 152 GLY B O 1
ATOM 2442 N N . ALA B 1 153 ? -19.191 -11.901 5.325 1.00 7.61 153 ALA B N 1
ATOM 2443 C CA . ALA B 1 153 ? -19.933 -13.017 4.700 1.00 7.94 153 ALA B CA 1
ATOM 2444 C C . ALA B 1 153 ? -19.975 -12.841 3.210 1.00 6.80 153 ALA B C 1
ATOM 2445 O O . ALA B 1 153 ? -19.730 -11.710 2.689 1.00 8.32 153 ALA B O 1
ATOM 2447 N N . ILE B 1 154 ? -20.326 -13.914 2.514 1.00 7.73 154 ILE B N 1
ATOM 2448 C CA . ILE B 1 154 ? -20.511 -13.955 1.043 1.00 8.64 154 ILE B CA 1
ATOM 2449 C C . ILE B 1 154 ? -21.832 -14.572 0.722 1.00 7.65 154 ILE B C 1
ATOM 2450 O O . ILE B 1 154 ? -22.193 -15.615 1.262 1.00 9.19 154 ILE B O 1
ATOM 2455 N N . TYR B 1 155 ? -22.619 -13.946 -0.124 1.00 7.79 155 TYR B N 1
ATOM 2456 C CA . TYR B 1 155 ? -23.865 -14.459 -0.693 1.00 7.45 155 TYR B CA 1
ATOM 2457 C C . TYR B 1 155 ? -23.658 -15.059 -2.049 1.00 7.34 155 TYR B C 1
ATOM 2458 O O . TYR B 1 155 ? -23.006 -14.421 -2.911 1.00 8.40 155 TYR B O 1
ATOM 2467 N N . ASP B 1 156 ? -24.130 -16.285 -2.258 1.00 8.31 156 ASP B N 1
ATOM 2468 C CA . ASP B 1 156 ? -23.994 -16.944 -3.549 1.00 8.36 156 ASP B CA 1
ATOM 2469 C C . ASP B 1 156 ? -25.251 -16.623 -4.331 1.00 9.62 156 ASP B C 1
ATOM 2470 O O . ASP B 1 156 ? -26.357 -17.050 -3.963 1.00 9.58 156 ASP B O 1
ATOM 2475 N N . VAL B 1 157 ? -25.139 -15.859 -5.400 1.00 9.69 157 VAL B N 1
ATOM 2476 C CA . VAL B 1 157 ? -26.333 -15.385 -6.130 1.00 9.81 157 VAL B CA 1
ATOM 2477 C C . VAL B 1 157 ? -27.089 -16.513 -6.813 1.00 11.44 157 VAL B C 1
ATOM 2478 O O . VAL B 1 157 ? -28.270 -16.369 -7.119 1.00 11.84 157 VAL B O 1
ATOM 2482 N N . ASP B 1 158 ? -26.448 -17.672 -7.032 1.00 9.78 158 ASP B N 1
ATOM 2483 C CA . ASP B 1 158 ? -27.166 -18.803 -7.706 1.00 10.22 158 ASP B CA 1
ATOM 2484 C C . ASP B 1 158 ? -27.838 -19.682 -6.738 1.00 10.88 158 ASP B C 1
ATOM 2485 O O . ASP B 1 158 ? -28.830 -20.371 -7.171 1.00 14.14 158 ASP B O 1
ATOM 2490 N N . THR B 1 159 ? -27.440 -19.724 -5.490 1.00 9.67 159 THR B N 1
ATOM 2491 C CA . THR B 1 159 ? -28.090 -20.644 -4.519 1.00 10.06 159 THR B CA 1
ATOM 2492 C C . THR B 1 159 ? -28.859 -19.962 -3.413 1.00 9.98 159 THR B C 1
ATOM 2493 O O . THR B 1 159 ? -29.679 -20.636 -2.743 1.00 10.22 159 THR B O 1
ATOM 2497 N N . GLY B 1 160 ? -28.617 -18.670 -3.186 1.00 8.72 160 GLY B N 1
ATOM 2498 C CA . GLY B 1 160 ? -29.220 -17.979 -2.055 1.00 9.51 160 GLY B CA 1
ATOM 2499 C C . GLY B 1 160 ? -28.455 -18.091 -0.772 1.00 8.47 160 GLY B C 1
ATOM 2500 O O . GLY B 1 160 ? -28.875 -17.491 0.202 1.00 8.91 160 GLY B O 1
ATOM 2501 N N . ARG B 1 161 ? -27.338 -18.860 -0.751 1.00 8.94 161 ARG B N 1
ATOM 2502 C CA . ARG B 1 161 ? -26.648 -19.123 0.497 1.00 9.08 161 ARG B CA 1
ATOM 2503 C C . ARG B 1 161 ? -25.748 -17.993 0.982 1.00 8.20 161 ARG B C 1
ATOM 2504 O O . ARG B 1 161 ? -24.958 -17.457 0.160 1.00 9.53 161 ARG B O 1
ATOM 2512 N N . VAL B 1 162 ? -25.774 -17.677 2.271 1.00 8.13 162 VAL B N 1
ATOM 2513 C CA . VAL B 1 162 ? -24.813 -16.792 2.910 1.00 8.72 162 VAL B CA 1
ATOM 2514 C C . VAL B 1 162 ? -23.892 -17.605 3.745 1.00 9.82 162 VAL B C 1
ATOM 2515 O O . VAL B 1 162 ? -24.344 -18.437 4.524 1.00 12.62 162 VAL B O 1
ATOM 2519 N N . ARG B 1 163 ? -22.563 -17.404 3.584 1.00 9.39 163 ARG B N 1
ATOM 2520 C CA . ARG B 1 163 ? -21.548 -18.086 4.409 1.00 9.65 163 ARG B CA 1
ATOM 2521 C C . ARG B 1 163 ? -20.630 -17.097 5.005 1.00 8.59 163 ARG B C 1
ATOM 2522 O O . ARG B 1 163 ? -20.338 -16.055 4.418 1.00 9.21 163 ARG B O 1
ATOM 2530 N N . GLU B 1 164 ? -20.163 -17.394 6.209 1.00 9.68 164 GLU B N 1
ATOM 2531 C CA . GLU B 1 164 ? -19.281 -16.489 6.950 1.00 9.05 164 GLU B CA 1
ATOM 2532 C C . GLU B 1 164 ? -17.864 -16.490 6.404 1.00 10.82 164 GLU B C 1
ATOM 2533 O O . GLU B 1 164 ? -17.323 -17.561 6.050 1.00 12.47 164 GLU B O 1
ATOM 2539 N N . VAL B 1 165 ? -17.228 -15.344 6.348 1.00 10.93 165 VAL B N 1
ATOM 2540 C CA . VAL B 1 165 ? -15.796 -15.212 5.998 1.00 13.24 165 VAL B CA 1
ATOM 2541 C C . VAL B 1 165 ? -15.051 -14.702 7.240 1.00 19.43 165 VAL B C 1
ATOM 2542 O O . VAL B 1 165 ? -15.481 -13.677 7.807 1.00 20.87 165 VAL B O 1
ATOM 2546 N N . ASN B 1 166 ? -13.913 -15.333 7.526 1.00 25.79 166 ASN B N 1
ATOM 2547 C CA . ASN B 1 166 ? -13.056 -15.087 8.720 1.00 27.94 166 ASN B CA 1
ATOM 2548 C C . ASN B 1 166 ? -11.787 -14.377 8.226 1.00 29.43 166 ASN B C 1
ATOM 2549 O O . ASN B 1 166 ? -11.278 -14.704 7.143 1.00 28.74 166 ASN B O 1
#

B-factor: mean 13.5, std 6.31, range [5.06, 50.44]

InterPro domains:
  IPR001765 Carbonic anhydrase [PF00484] (34-161)
  IPR001765 Carbonic anhydrase [PTHR43175] (3-165)
  IPR001765 Carbonic anhydrase [SM00947] (26-166)
  IPR036874 Carbonic anhydrase superfamily [G3DSA:3.40.1050.10] (1-166)
  IPR036874 Carbonic anhydrase superfamily [SSF53056] (6-165)

Solvent-accessible surface area: 13721 Å² total; per-residue (Å²): 207,131,142,18,68,7,39,84,8,54,98,38,0,79,61,27,22,103,154,32,34,118,55,113,59,82,29,117,4,161,14,146,0,0,0,1,0,5,2,2,0,1,0,18,5,13,68,0,3,47,16,60,50,6,12,0,0,5,2,11,8,4,2,0,9,9,22,126,11,8,25,9,0,0,0,5,0,10,40,30,10,27,4,50,16,0,1,0,0,0,0,38,58,1,4,8,62,63,14,67,44,75,105,1,8,100,46,0,46,172,93,33,98,19,126,7,52,108,105,82,6,42,36,19,125,71,24,74,88,2,0,117,99,1,12,46,84,0,118,119,12,103,21,10,39,108,102,22,89,22,6,0,0,22,0,31,5,44,39,0,128,6,60,94,40,44,245,74,179,15,79,2,39,57,2,56,104,40,5,103,73,22,34,105,148,31,35,114,54,112,60,86,31,107,1,112,7,107,0,0,0,1,0,6,2,2,0,1,0,17,5,12,69,0,5,47,15,60,48,6,17,0,1,4,1,11,8,4,1,0,8,12,21,133,9,8,23,22,0,0,0,4,0,12,40,52,17,27,4,48,7,0,3,0,1,0,0,39,58,1,4,7,66,62,9,69,45,79,93,0,16,64,40,0,105,177,65,34,94,38,106,6,54,113,58,84,1,44,35,16,113,85,31,54,100,3,0,92,90,1,24,47,86,0,135,124,20,97,34,7,39,168,127,22,78,30,10,1,0,4,0,45,4,45,42,0,86,5,116,93,9,110

Foldseek 3Di:
DDDDCVVVVVVVCVVVCVVVDDDDDDQAAPQLEEEQEEPDPLDDPCVLPVDDPRHYHYHYYQFSADDPVNLVVVLCNPVVRPRFEYEREGEPPGPLQVDALVVVQVVCCVPVVDRCSVPHPDGDNDSLVRQVVRVVVLVPDPSRDDSGHYWYWYAYSVPSDIDTSD/DDDDCVVVVVVVCVVVCVVVDDDDDDLAAPQLEEEQEEPDPLDDPCVLPVDDPRHYHYHYYQFSADDPVNLVVVLCNPVVRNRQEYEREGEPPGPLQVDALVRVQVVCCVVPVDRPSPDHPQGDHDSLVRQVVRVVVLCPDPSNDVRRHYWYWYAYSVPSDIDTRD